Protein AF-A0A9E0NV01-F1 (afdb_monomer_lite)

Secondary structure (DSSP, 8-state):
--HHHHHHHHHHHHHHHHHH-GGGHHHHHHHHHHHHHHHHHHHH-------GGG--HHHHHHT--GGGTS----TTS-HHHHHHHHHHHHHHH-GGGHHHHHHHHHHHHTTSS-TTHHHHTSPP--TTS----GGGG--SSSHHHHHHHHHHHHHHHHHHHHHHHHH-S-----SS-TTT-PPP-

pLDDT: mean 83.04, std 18.09, range [33.84, 98.06]

Radius of gyration: 17.69 Å; chains: 1; bounding box: 37×39×45 Å

Foldseek 3Di:
DPVPPVLVVLVVVLVVVCVVCVVCNLVSQLCSLLVSLLVVCLVPDDDDDDPLVQDDQVVLQVPNAAVLRGPLDDPRGPLLVLLLSSLVSNCVRPVVCVVVSVVVNCCSVVVVDDLVVLSVPQDNRDPPDDDDAVCVSQDDPDVVSVSSVSSVVSSQSSSVVVSCVVVPDDDDPDQADNHRRHHDD

Structure (mmCIF, N/CA/C/O backbone):
data_AF-A0A9E0NV01-F1
#
_entry.id   AF-A0A9E0NV01-F1
#
loop_
_atom_site.group_PDB
_atom_site.id
_atom_site.type_symbol
_atom_site.label_atom_id
_atom_site.label_alt_id
_atom_site.label_comp_id
_atom_site.label_asym_id
_atom_site.label_entity_id
_atom_site.label_seq_id
_atom_site.pdbx_PDB_ins_code
_atom_site.Cartn_x
_atom_site.Cartn_y
_atom_site.Cartn_z
_atom_site.occupancy
_atom_site.B_iso_or_equiv
_atom_site.auth_seq_id
_atom_site.auth_comp_id
_atom_site.auth_asym_id
_atom_site.auth_atom_id
_atom_site.pdbx_PDB_model_num
ATOM 1 N N . MET A 1 1 ? 17.604 -6.370 15.490 1.00 33.84 1 MET A N 1
ATOM 2 C CA . MET A 1 1 ? 17.528 -5.155 16.334 1.00 33.84 1 MET A CA 1
ATOM 3 C C . MET A 1 1 ? 17.342 -3.931 15.433 1.00 33.84 1 MET A C 1
ATOM 5 O O . MET A 1 1 ? 18.191 -3.052 15.438 1.00 33.84 1 MET A O 1
ATOM 9 N N . SER A 1 2 ? 16.255 -3.886 14.651 1.00 39.34 2 SER A N 1
ATOM 10 C CA . SER A 1 2 ? 16.026 -2.831 13.641 1.00 39.34 2 SER A CA 1
ATOM 11 C C . SER A 1 2 ? 14.658 -2.139 13.758 1.00 39.34 2 SER A C 1
ATOM 13 O O . SER A 1 2 ? 14.473 -1.093 13.155 1.00 39.34 2 SER A O 1
ATOM 15 N N . ASP A 1 3 ? 13.738 -2.641 14.593 1.00 45.09 3 ASP A N 1
ATOM 16 C CA . ASP A 1 3 ? 12.368 -2.097 14.704 1.00 45.09 3 ASP A CA 1
ATOM 17 C C . ASP A 1 3 ? 12.263 -0.749 15.449 1.00 45.09 3 ASP A C 1
ATOM 19 O O . ASP A 1 3 ? 11.271 -0.029 15.315 1.00 45.09 3 ASP A O 1
ATOM 23 N N . ASN A 1 4 ? 13.273 -0.371 16.244 1.00 43.81 4 ASN A N 1
ATOM 24 C CA . ASN A 1 4 ? 13.165 0.789 17.142 1.00 43.81 4 ASN A CA 1
ATOM 25 C C . ASN A 1 4 ? 13.488 2.136 16.477 1.00 43.81 4 ASN A C 1
ATOM 27 O O . ASN A 1 4 ? 13.071 3.181 16.970 1.00 43.81 4 ASN A O 1
ATOM 31 N N . THR A 1 5 ? 14.239 2.142 15.375 1.00 46.50 5 THR A N 1
ATOM 32 C CA . THR A 1 5 ? 14.725 3.389 14.761 1.00 46.50 5 THR A CA 1
ATOM 33 C C . THR A 1 5 ? 13.712 3.977 13.775 1.00 46.50 5 THR A C 1
ATOM 35 O O . THR A 1 5 ? 13.573 5.195 13.699 1.00 46.50 5 THR A O 1
ATOM 38 N N . GLU A 1 6 ? 12.951 3.139 13.063 1.00 52.88 6 GLU A N 1
ATOM 39 C CA . GLU A 1 6 ? 11.970 3.601 12.064 1.00 52.88 6 GLU A CA 1
ATOM 40 C C . GLU A 1 6 ? 10.637 4.031 12.686 1.00 52.88 6 GLU A C 1
ATOM 42 O O . GLU A 1 6 ? 10.067 5.040 12.263 1.00 52.88 6 GLU A O 1
ATOM 47 N N . THR A 1 7 ? 10.205 3.356 13.760 1.00 55.56 7 THR A N 1
ATOM 48 C CA . THR A 1 7 ? 9.078 3.806 14.597 1.00 55.56 7 THR A CA 1
ATOM 49 C C . THR A 1 7 ? 9.333 5.234 15.098 1.00 55.56 7 THR A C 1
ATOM 51 O O . THR A 1 7 ? 8.486 6.111 14.942 1.00 55.56 7 THR A O 1
ATOM 54 N N . SER A 1 8 ? 10.569 5.515 15.532 1.00 60.84 8 SER A N 1
ATOM 55 C CA . SER A 1 8 ? 10.997 6.849 15.971 1.00 60.84 8 SER A CA 1
ATOM 56 C C . SER A 1 8 ? 10.930 7.915 14.865 1.00 60.84 8 SER A C 1
ATOM 58 O O . SER A 1 8 ? 10.614 9.068 15.149 1.00 60.84 8 SER A O 1
ATOM 60 N N . GLY A 1 9 ? 11.176 7.552 13.601 1.00 78.00 9 GLY A N 1
ATOM 61 C CA . GLY A 1 9 ? 11.110 8.490 12.475 1.00 78.00 9 GLY A CA 1
ATOM 62 C C . GLY A 1 9 ? 9.681 8.903 12.109 1.00 78.00 9 GLY A C 1
ATOM 63 O O . GLY A 1 9 ? 9.426 10.078 11.852 1.00 78.00 9 GLY A O 1
ATOM 64 N N . MET A 1 10 ? 8.734 7.958 12.106 1.00 82.75 10 MET A N 1
ATOM 65 C CA . MET A 1 10 ? 7.318 8.279 11.878 1.00 82.75 10 MET A CA 1
ATOM 66 C C . MET A 1 10 ? 6.709 9.044 13.046 1.00 82.75 10 MET A C 1
ATOM 68 O O . MET A 1 10 ? 5.951 9.986 12.816 1.00 82.75 10 MET A O 1
ATOM 72 N N . ASP A 1 11 ? 7.069 8.684 14.277 1.00 83.50 11 ASP A N 1
ATOM 73 C CA . ASP A 1 11 ? 6.604 9.387 15.469 1.00 83.50 11 ASP A CA 1
ATOM 74 C C . ASP A 1 11 ? 6.985 10.874 15.413 1.00 83.50 11 ASP A C 1
ATOM 76 O O . ASP A 1 11 ? 6.112 11.728 15.544 1.00 83.50 11 ASP A O 1
ATOM 80 N N . GLN A 1 12 ? 8.240 11.187 15.068 1.00 88.06 12 GLN A N 1
ATOM 81 C CA . GLN A 1 12 ? 8.711 12.570 14.906 1.00 88.06 12 GLN A CA 1
ATOM 82 C C . GLN A 1 12 ? 7.962 13.344 13.809 1.00 88.06 12 GLN A C 1
ATOM 84 O O . GLN A 1 12 ? 7.692 14.536 13.967 1.00 88.06 12 GLN A O 1
ATOM 89 N N . ILE A 1 13 ? 7.619 12.692 12.689 1.00 90.31 13 ILE A N 1
ATOM 90 C CA . ILE A 1 13 ? 6.829 13.319 11.615 1.00 90.31 13 ILE A CA 1
ATOM 91 C C . ILE A 1 13 ? 5.431 13.676 12.128 1.00 90.31 13 ILE A C 1
ATOM 93 O O . ILE A 1 13 ? 4.951 14.782 11.870 1.00 90.31 13 ILE A O 1
ATOM 97 N N . PHE A 1 14 ? 4.788 12.765 12.862 1.00 91.06 14 PHE A N 1
ATOM 98 C CA . PHE A 1 14 ? 3.465 13.005 13.431 1.00 91.06 14 PHE A CA 1
ATOM 99 C C . PHE A 1 14 ? 3.479 14.085 14.507 1.00 91.06 14 PHE A C 1
ATOM 101 O O . PHE A 1 14 ? 2.617 14.962 14.474 1.00 91.06 14 PHE A O 1
ATOM 108 N N . ASP A 1 15 ? 4.457 14.064 15.408 1.00 91.81 15 ASP A N 1
ATOM 109 C CA . ASP A 1 15 ? 4.580 15.056 16.477 1.00 91.81 15 ASP A CA 1
ATOM 110 C C . ASP A 1 15 ? 4.754 16.458 15.881 1.00 91.81 15 ASP A C 1
ATOM 112 O O . ASP A 1 15 ? 3.998 17.377 16.201 1.00 91.81 15 ASP A O 1
ATOM 116 N N . ARG A 1 16 ? 5.638 16.596 14.886 1.00 93.81 16 ARG A N 1
ATOM 117 C CA . ARG A 1 16 ? 5.803 17.851 14.144 1.00 93.81 16 ARG A CA 1
ATOM 118 C C . ARG A 1 16 ? 4.522 18.278 13.421 1.00 93.81 16 ARG A C 1
ATOM 120 O O . ARG A 1 16 ? 4.186 19.461 13.418 1.00 93.81 16 ARG A O 1
ATOM 127 N N . ALA A 1 17 ? 3.805 17.350 12.785 1.00 93.19 17 ALA A N 1
ATOM 128 C CA . ALA A 1 17 ? 2.560 17.668 12.086 1.00 93.19 17 ALA A CA 1
ATOM 129 C C . ALA A 1 17 ? 1.466 18.156 13.050 1.00 93.19 17 ALA A C 1
ATOM 131 O O . ALA A 1 17 ? 0.726 19.079 12.702 1.00 93.19 17 ALA A O 1
ATOM 132 N N . LEU A 1 18 ? 1.392 17.575 14.253 1.00 93.69 18 LEU A N 1
ATOM 133 C CA . LEU A 1 18 ? 0.477 17.977 15.323 1.00 93.69 18 LEU A CA 1
ATOM 134 C C . LEU A 1 18 ? 0.811 19.371 15.864 1.00 93.69 18 LEU A C 1
ATOM 136 O O . LEU A 1 18 ? -0.097 20.183 16.033 1.00 93.69 18 LEU A O 1
ATOM 140 N N . GLU A 1 19 ? 2.095 19.665 16.081 1.00 94.19 19 GLU A N 1
ATOM 141 C CA . GLU A 1 19 ? 2.561 20.994 16.496 1.00 94.19 19 GLU A CA 1
ATOM 142 C C . GLU A 1 19 ? 2.218 22.068 15.455 1.00 94.19 19 GLU A C 1
ATOM 144 O O . GLU A 1 19 ? 1.740 23.149 15.798 1.00 94.19 19 GLU A O 1
ATOM 149 N N . GLN A 1 20 ? 2.430 21.763 14.172 1.00 96.12 20 GLN A N 1
ATOM 150 C CA . GLN A 1 20 ? 2.182 22.697 13.073 1.00 96.12 20 GLN A CA 1
ATOM 151 C C . GLN A 1 20 ? 0.692 22.860 12.745 1.00 96.12 20 GLN A C 1
ATOM 153 O O . GLN A 1 20 ? 0.290 23.915 12.254 1.00 96.12 20 GLN A O 1
ATOM 158 N N . ASN A 1 21 ? -0.137 21.845 13.018 1.00 94.88 21 ASN A N 1
ATOM 159 C CA . ASN A 1 21 ? -1.556 21.832 12.651 1.00 94.88 21 ASN A CA 1
ATOM 160 C C . ASN A 1 21 ? -2.465 21.396 13.818 1.00 94.88 21 ASN A C 1
ATOM 162 O O . ASN A 1 21 ? -3.164 20.383 13.709 1.00 94.88 21 ASN A O 1
ATOM 166 N N . PRO A 1 22 ? -2.556 22.174 14.917 1.00 93.06 22 PRO A N 1
ATOM 167 C CA . PRO A 1 22 ? -3.343 21.783 16.093 1.00 93.06 22 PRO A CA 1
ATOM 168 C C . PRO A 1 22 ? -4.834 21.583 15.788 1.00 93.06 22 PRO A C 1
ATOM 170 O O . PRO A 1 22 ? -5.499 20.738 16.380 1.00 93.06 22 PRO A O 1
ATOM 173 N N . HIS A 1 23 ? -5.362 22.337 14.821 1.00 95.31 23 HIS A N 1
ATOM 174 C CA . HIS A 1 23 ? -6.750 22.247 14.361 1.00 95.31 23 HIS A CA 1
ATOM 175 C C . HIS A 1 23 ? -7.073 20.912 13.667 1.00 95.31 23 HIS A C 1
ATOM 177 O O . HIS A 1 23 ? -8.233 20.513 13.621 1.00 95.31 23 HIS A O 1
ATOM 183 N N . ALA A 1 24 ? -6.059 20.210 13.153 1.00 94.31 24 ALA A N 1
ATOM 184 C CA . ALA A 1 24 ? -6.186 18.902 12.519 1.00 94.31 24 ALA A CA 1
ATOM 185 C C . ALA A 1 24 ? -5.795 17.750 13.462 1.00 94.31 24 ALA A C 1
ATOM 187 O O . ALA A 1 24 ? -5.699 16.606 13.017 1.00 94.31 24 ALA A O 1
ATOM 188 N N . ALA A 1 25 ? -5.570 18.018 14.755 1.00 94.25 25 ALA A N 1
ATOM 189 C CA . ALA A 1 25 ? -4.986 17.045 15.675 1.00 94.25 25 ALA A CA 1
ATOM 190 C C . ALA A 1 25 ? -5.771 15.730 15.756 1.00 94.25 25 ALA A 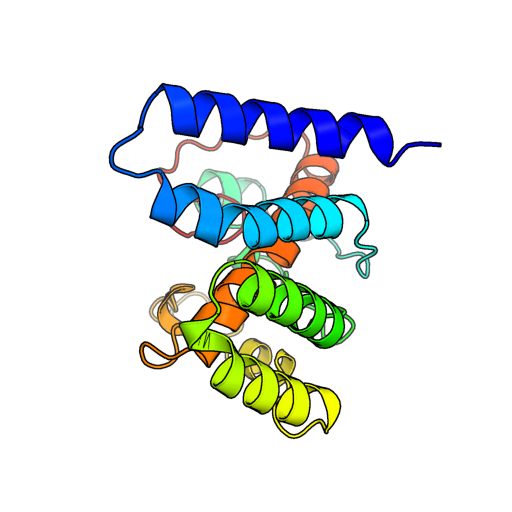C 1
ATOM 192 O O . ALA A 1 25 ? -5.176 14.657 15.714 1.00 94.25 25 ALA A O 1
ATOM 193 N N . GLU A 1 26 ? -7.099 15.798 15.818 1.00 94.00 26 GLU A N 1
ATOM 194 C CA . GLU A 1 26 ? -7.939 14.597 15.878 1.00 94.00 26 GLU A CA 1
ATOM 195 C C . GLU A 1 26 ? -7.858 13.768 14.591 1.00 94.00 26 GLU A C 1
ATOM 197 O O . GLU A 1 26 ? -7.805 12.542 14.650 1.00 94.00 26 GLU A O 1
ATOM 202 N N . LEU A 1 27 ? -7.758 14.422 13.428 1.00 93.88 27 LEU A N 1
ATOM 203 C CA . LEU A 1 27 ? -7.569 13.739 12.149 1.00 93.88 27 LEU A CA 1
ATOM 204 C C . LEU A 1 27 ? -6.192 13.067 12.085 1.00 93.88 27 LEU A C 1
ATOM 206 O O . LEU A 1 27 ? -6.088 11.894 11.736 1.00 93.88 27 LEU A O 1
ATOM 210 N N . LEU A 1 28 ? -5.137 13.788 12.464 1.00 94.75 28 LEU A N 1
ATOM 211 C CA . LEU A 1 28 ? -3.769 13.271 12.456 1.00 94.75 28 LEU A CA 1
ATOM 212 C C . LEU A 1 28 ? -3.613 12.075 13.403 1.00 94.75 28 LEU A C 1
ATOM 214 O O . LEU A 1 28 ? -3.041 11.061 13.009 1.00 94.75 28 LEU A O 1
ATOM 218 N N . LYS A 1 29 ? -4.183 12.147 14.613 1.00 94.44 29 LYS A N 1
ATOM 219 C CA . LYS A 1 29 ? -4.212 11.017 15.555 1.00 94.44 29 LYS A CA 1
ATOM 220 C C . LYS A 1 29 ? -4.966 9.819 14.982 1.00 94.44 29 LYS A C 1
ATOM 222 O O . LYS A 1 29 ? -4.495 8.697 15.129 1.00 94.44 29 LYS A O 1
ATOM 227 N N . ALA A 1 30 ? -6.089 10.049 14.300 1.00 95.44 30 ALA A N 1
ATOM 228 C CA . ALA A 1 30 ? -6.887 8.974 13.718 1.00 95.44 30 ALA A CA 1
ATOM 229 C C . ALA A 1 30 ? -6.167 8.235 12.577 1.00 95.44 30 ALA A C 1
ATOM 231 O O . ALA A 1 30 ? -6.305 7.022 12.436 1.00 95.44 30 ALA A O 1
ATOM 232 N N . PHE A 1 31 ? -5.373 8.939 11.767 1.00 94.25 31 PHE A N 1
ATOM 233 C CA . PHE A 1 31 ? -4.609 8.324 10.673 1.00 94.25 31 PHE A CA 1
ATOM 234 C C . PHE A 1 31 ? -3.239 7.781 11.099 1.00 94.25 31 PHE A C 1
ATOM 236 O O . PHE A 1 31 ? -2.664 6.968 10.371 1.00 94.25 31 PHE A O 1
ATOM 243 N N . ARG A 1 32 ? -2.723 8.174 12.272 1.00 95.44 32 ARG A N 1
ATOM 244 C CA . ARG A 1 32 ? -1.403 7.758 12.772 1.00 95.44 32 ARG A CA 1
ATOM 245 C C . ARG A 1 32 ? -1.200 6.241 12.782 1.00 95.44 32 ARG A C 1
ATOM 247 O O . ARG A 1 32 ? -0.240 5.802 12.147 1.00 95.44 32 ARG A O 1
ATOM 254 N N . PRO A 1 33 ? -2.090 5.418 13.371 1.00 96.25 33 PRO A N 1
ATOM 255 C CA . PRO A 1 33 ? -1.912 3.966 13.353 1.00 96.25 33 PRO A CA 1
ATOM 256 C C . PRO A 1 33 ? -1.887 3.391 11.932 1.00 96.25 33 PRO A C 1
ATOM 258 O O . PRO A 1 33 ? -1.066 2.529 11.619 1.00 96.25 33 PRO A O 1
ATOM 261 N N . VAL A 1 34 ? -2.743 3.910 11.043 1.00 96.12 34 VAL A N 1
ATOM 262 C CA . VAL A 1 34 ? -2.851 3.456 9.648 1.00 96.12 34 VAL A CA 1
ATOM 263 C C . VAL A 1 34 ? -1.560 3.738 8.882 1.00 96.12 34 VAL A C 1
ATOM 265 O O . VAL A 1 34 ? -1.004 2.829 8.271 1.00 96.12 34 VAL A O 1
ATOM 268 N N . MET A 1 35 ? -1.046 4.969 8.944 1.00 94.69 35 MET A N 1
ATOM 269 C CA . MET A 1 35 ? 0.175 5.355 8.229 1.00 94.69 35 MET A CA 1
ATOM 270 C C . MET A 1 35 ? 1.415 4.644 8.778 1.00 94.69 35 MET A C 1
ATOM 272 O O . MET A 1 35 ? 2.258 4.194 8.000 1.00 94.69 35 MET A O 1
ATOM 276 N N . THR A 1 36 ? 1.513 4.490 10.103 1.00 95.25 36 THR A N 1
ATOM 277 C CA . THR A 1 36 ? 2.590 3.713 10.730 1.00 95.25 36 THR A CA 1
ATOM 278 C C . THR A 1 36 ? 2.555 2.264 10.257 1.00 95.25 36 THR A C 1
ATOM 280 O O . THR A 1 36 ? 3.582 1.729 9.836 1.00 95.25 36 THR A O 1
ATOM 283 N N . ARG A 1 37 ? 1.372 1.634 10.236 1.00 96.88 37 ARG A N 1
ATOM 284 C CA . ARG A 1 37 ? 1.240 0.253 9.769 1.00 96.88 37 ARG A CA 1
ATOM 285 C C . ARG A 1 37 ? 1.538 0.109 8.278 1.00 96.88 37 ARG A C 1
ATOM 287 O O . ARG A 1 37 ? 2.200 -0.853 7.900 1.00 96.88 37 ARG A O 1
ATOM 294 N N . GLN A 1 38 ? 1.094 1.046 7.436 1.00 95.62 38 GLN A N 1
ATOM 295 C CA . GLN A 1 38 ? 1.424 1.040 6.006 1.00 95.62 38 GLN A CA 1
ATOM 296 C C . GLN A 1 38 ? 2.935 1.036 5.791 1.00 95.62 38 GLN A C 1
ATOM 298 O O . GLN A 1 38 ? 3.432 0.204 5.037 1.00 95.62 38 GLN A O 1
ATOM 303 N N . ARG A 1 39 ? 3.669 1.902 6.495 1.00 94.00 39 ARG A N 1
ATOM 304 C CA . ARG A 1 39 ? 5.126 1.978 6.376 1.00 94.00 39 ARG A CA 1
ATOM 305 C C . ARG A 1 39 ? 5.814 0.678 6.799 1.00 94.00 39 ARG A C 1
ATOM 307 O O . ARG A 1 39 ? 6.568 0.118 6.006 1.00 94.00 39 ARG A O 1
ATOM 314 N N . GLN A 1 40 ? 5.455 0.152 7.972 1.00 94.88 40 GLN A N 1
ATOM 315 C CA . GLN A 1 40 ? 5.960 -1.136 8.463 1.00 94.88 40 GLN A CA 1
ATOM 316 C C . GLN A 1 40 ? 5.698 -2.271 7.468 1.00 94.88 40 GLN A C 1
ATOM 318 O O . GLN A 1 40 ? 6.556 -3.125 7.244 1.00 94.88 40 GLN A O 1
ATOM 323 N N . LEU A 1 41 ? 4.505 -2.301 6.865 1.00 96.62 41 LEU A N 1
ATOM 324 C CA . LEU A 1 41 ? 4.179 -3.288 5.845 1.00 96.62 41 LEU A CA 1
ATOM 325 C C . LEU A 1 41 ? 5.071 -3.094 4.620 1.00 96.62 41 LEU A C 1
ATOM 327 O O . LEU A 1 41 ? 5.718 -4.050 4.227 1.00 96.62 41 LEU A O 1
ATOM 331 N N . VAL A 1 42 ? 5.195 -1.889 4.058 1.00 95.25 42 VAL A N 1
ATOM 332 C CA . VAL A 1 42 ? 6.055 -1.654 2.882 1.00 95.25 42 VAL A CA 1
ATOM 333 C C . VAL A 1 42 ? 7.518 -2.052 3.141 1.00 95.25 42 VAL A C 1
ATOM 335 O O . VAL A 1 42 ? 8.175 -2.575 2.243 1.00 95.25 42 VAL A O 1
ATOM 338 N N . GLU A 1 43 ? 8.035 -1.835 4.350 1.00 93.31 43 GLU A N 1
ATOM 339 C CA . GLU A 1 43 ? 9.410 -2.193 4.733 1.00 93.31 43 GLU A CA 1
ATOM 340 C C . GLU A 1 43 ? 9.605 -3.709 4.925 1.00 93.31 43 GLU A C 1
ATOM 342 O O . GLU A 1 43 ? 10.646 -4.246 4.548 1.00 93.31 43 GLU A O 1
ATOM 347 N N . SER A 1 44 ? 8.604 -4.416 5.459 1.00 92.88 44 SER A N 1
ATOM 348 C CA . SER A 1 44 ? 8.702 -5.846 5.802 1.00 92.88 44 SER A CA 1
ATOM 349 C C . SER A 1 44 ? 8.110 -6.804 4.760 1.00 92.88 44 SER A C 1
ATOM 351 O O . SER A 1 44 ? 8.304 -8.022 4.849 1.00 92.88 44 SER A O 1
ATOM 353 N N . LEU A 1 45 ? 7.375 -6.292 3.768 1.00 92.44 45 LEU A N 1
ATOM 354 C CA . LEU A 1 45 ? 6.654 -7.118 2.806 1.00 92.44 45 LEU A CA 1
ATOM 355 C C . LEU A 1 45 ? 7.612 -7.839 1.858 1.00 92.44 45 LEU A C 1
ATOM 357 O O . LEU A 1 45 ? 8.359 -7.234 1.082 1.00 92.44 45 LEU A O 1
ATOM 361 N N . THR A 1 46 ? 7.518 -9.164 1.878 1.00 90.94 46 THR A N 1
ATOM 362 C CA . THR A 1 46 ? 8.101 -10.022 0.848 1.00 90.94 46 THR A CA 1
ATOM 363 C C . THR A 1 46 ? 7.034 -10.292 -0.199 1.00 90.94 46 THR A C 1
ATOM 365 O O . THR A 1 46 ? 5.983 -10.848 0.123 1.00 90.94 46 THR A O 1
ATOM 368 N N . LEU A 1 47 ? 7.300 -9.871 -1.431 1.00 92.81 47 LEU A N 1
ATOM 369 C CA . LEU A 1 47 ? 6.413 -10.063 -2.568 1.00 92.81 47 LEU A CA 1
ATOM 370 C C . LEU A 1 47 ? 7.005 -11.069 -3.556 1.00 92.81 47 LEU A C 1
ATOM 372 O O . LEU A 1 47 ? 8.230 -11.199 -3.629 1.00 92.81 47 LEU A O 1
ATOM 376 N N . PRO A 1 48 ? 6.161 -11.776 -4.328 1.00 90.75 48 PRO A N 1
ATOM 377 C CA . PRO A 1 48 ? 6.638 -12.554 -5.461 1.00 90.75 48 PRO A CA 1
ATOM 378 C C . PRO A 1 48 ? 7.348 -11.622 -6.448 1.00 90.75 48 PRO A C 1
ATOM 380 O O . PRO A 1 48 ? 6.863 -10.520 -6.717 1.00 90.75 48 PRO A O 1
ATOM 383 N N . ALA A 1 49 ? 8.504 -12.042 -6.962 1.00 89.00 49 ALA A N 1
ATOM 384 C CA . ALA A 1 49 ? 9.260 -11.254 -7.928 1.00 89.00 49 ALA A CA 1
ATOM 385 C C . ALA A 1 49 ? 8.465 -11.099 -9.233 1.00 89.00 49 ALA A C 1
ATOM 387 O O . ALA A 1 49 ? 7.855 -12.055 -9.708 1.00 89.00 49 ALA A O 1
ATOM 388 N N . LEU A 1 50 ? 8.505 -9.901 -9.813 1.00 91.06 50 LEU A N 1
ATOM 389 C CA . LEU A 1 50 ? 7.946 -9.621 -11.133 1.00 91.06 50 LEU A CA 1
ATOM 390 C C . LEU A 1 50 ? 9.070 -9.442 -12.149 1.00 91.06 50 LEU A C 1
ATOM 392 O O . LEU A 1 50 ? 10.183 -9.038 -11.803 1.00 91.06 50 LEU A O 1
ATOM 396 N N . ASP A 1 51 ? 8.758 -9.709 -13.413 1.00 91.62 51 ASP A N 1
ATOM 397 C CA . ASP A 1 51 ? 9.667 -9.433 -14.516 1.00 91.62 51 ASP A CA 1
ATOM 398 C C . ASP A 1 51 ? 9.548 -7.970 -14.967 1.00 91.62 51 ASP A C 1
ATOM 400 O O . ASP A 1 51 ? 8.707 -7.602 -15.786 1.00 91.62 51 ASP A O 1
ATOM 404 N N . TYR A 1 52 ? 10.420 -7.123 -14.419 1.00 92.31 52 TYR A N 1
ATOM 405 C CA . TYR A 1 52 ? 10.520 -5.713 -14.797 1.00 92.31 52 TYR A CA 1
ATOM 406 C C . TYR A 1 52 ? 11.263 -5.491 -16.127 1.00 92.31 52 TYR A C 1
ATOM 408 O O . TYR A 1 52 ? 11.277 -4.365 -16.624 1.00 92.31 52 TYR A O 1
ATOM 416 N N . SER A 1 53 ? 11.865 -6.530 -16.727 1.00 90.69 53 SER A N 1
ATOM 417 C CA . SER A 1 53 ? 12.570 -6.407 -18.013 1.00 90.69 53 SER A CA 1
ATOM 418 C C . SER A 1 53 ? 11.619 -6.222 -19.200 1.00 90.69 53 SER A C 1
ATOM 420 O O . SER A 1 53 ? 12.018 -5.675 -20.225 1.00 90.69 53 SER A O 1
ATOM 422 N N . ALA A 1 54 ? 10.346 -6.594 -19.032 1.00 90.50 54 ALA A N 1
ATOM 423 C CA . ALA A 1 54 ? 9.287 -6.389 -20.015 1.00 90.50 54 ALA A CA 1
ATOM 424 C C . ALA A 1 54 ? 8.818 -4.922 -20.137 1.00 90.50 54 ALA A C 1
ATOM 426 O O . ALA A 1 54 ? 7.987 -4.613 -20.992 1.00 90.50 54 ALA A O 1
ATOM 427 N N . ILE A 1 55 ? 9.320 -4.009 -19.295 1.00 92.69 55 ILE A N 1
ATOM 428 C CA . ILE A 1 55 ? 8.975 -2.585 -19.356 1.00 92.69 55 ILE A CA 1
ATOM 429 C C . ILE A 1 55 ? 9.697 -1.921 -20.530 1.00 92.69 55 ILE A C 1
ATOM 431 O O . ILE A 1 55 ? 10.927 -1.859 -20.585 1.00 92.69 55 ILE A O 1
ATOM 435 N N . ASP A 1 56 ? 8.915 -1.326 -21.422 1.00 92.88 56 ASP A N 1
ATOM 436 C CA . ASP A 1 56 ? 9.404 -0.498 -22.512 1.00 92.88 56 ASP A CA 1
ATOM 437 C C . ASP A 1 56 ? 9.706 0.919 -21.993 1.00 92.88 56 ASP A C 1
ATOM 439 O O . ASP A 1 56 ? 8.825 1.692 -21.590 1.00 92.88 56 ASP A O 1
ATOM 443 N N . ARG A 1 57 ? 10.996 1.272 -22.000 1.00 91.88 57 ARG A N 1
ATOM 444 C CA . ARG A 1 57 ? 11.483 2.569 -21.510 1.00 91.88 57 ARG A CA 1
ATOM 445 C C . ARG A 1 57 ? 11.024 3.739 -22.377 1.00 91.88 57 ARG A C 1
ATOM 447 O O . ARG A 1 57 ? 10.859 4.837 -21.844 1.00 91.88 57 ARG A O 1
ATOM 454 N N . ASP A 1 58 ? 10.804 3.533 -23.670 1.00 92.31 58 ASP A N 1
ATOM 455 C CA . ASP A 1 58 ? 10.335 4.588 -24.566 1.00 92.31 58 ASP A CA 1
ATOM 456 C C . ASP A 1 58 ? 8.846 4.851 -24.341 1.00 92.31 58 ASP A C 1
ATOM 458 O O . ASP A 1 58 ? 8.429 6.010 -24.252 1.00 92.31 58 ASP A O 1
ATOM 462 N N . ARG A 1 59 ? 8.052 3.800 -24.093 1.00 92.88 59 ARG A N 1
ATOM 463 C CA . ARG A 1 59 ? 6.661 3.960 -23.631 1.00 92.88 59 ARG A CA 1
ATOM 464 C C . ARG A 1 59 ? 6.589 4.636 -22.265 1.00 92.88 59 ARG A C 1
ATOM 466 O O . ARG A 1 59 ? 5.747 5.515 -22.075 1.00 92.88 59 ARG A O 1
ATOM 473 N N . LEU A 1 60 ? 7.480 4.288 -21.333 1.00 91.56 60 LEU A N 1
ATOM 474 C CA . LEU A 1 60 ? 7.558 4.953 -20.029 1.00 91.56 60 LEU A CA 1
ATOM 475 C C . LEU A 1 60 ? 7.847 6.455 -20.202 1.00 91.56 60 LEU A C 1
ATOM 477 O O . LEU A 1 60 ? 7.095 7.285 -19.701 1.00 91.56 60 LEU A O 1
ATOM 481 N N . ARG A 1 61 ? 8.844 6.839 -21.009 1.00 90.62 61 ARG A N 1
ATOM 482 C CA . ARG A 1 61 ? 9.131 8.255 -21.327 1.00 90.62 61 ARG A CA 1
ATOM 483 C C . ARG A 1 61 ? 7.953 8.974 -21.996 1.00 90.62 61 ARG A C 1
ATOM 485 O O . ARG A 1 61 ? 7.677 10.142 -21.705 1.00 90.62 61 ARG A O 1
ATOM 492 N N . ALA A 1 62 ? 7.212 8.272 -22.853 1.00 91.94 62 ALA A N 1
ATOM 493 C CA . ALA A 1 62 ? 5.993 8.791 -23.469 1.00 91.94 62 ALA A CA 1
ATOM 494 C C . ALA A 1 62 ? 4.848 9.016 -22.457 1.00 91.94 62 ALA A C 1
ATOM 496 O O . ALA A 1 62 ? 3.914 9.762 -22.749 1.00 91.94 62 ALA A O 1
ATOM 497 N N . GLY A 1 63 ? 4.946 8.467 -21.241 1.00 90.69 63 GLY A N 1
ATOM 498 C CA . GLY A 1 63 ? 3.969 8.618 -20.160 1.00 90.69 63 GLY A CA 1
ATOM 499 C C . GLY A 1 63 ? 3.123 7.378 -19.896 1.00 90.69 63 GLY A C 1
ATOM 500 O O . GLY A 1 63 ? 2.123 7.458 -19.196 1.00 90.69 63 GLY A O 1
ATOM 501 N N . VAL A 1 64 ? 3.481 6.215 -20.435 1.00 91.69 64 VAL A N 1
ATOM 502 C CA . VAL A 1 64 ? 2.759 4.974 -20.135 1.00 91.69 64 VAL A CA 1
ATOM 503 C C . VAL A 1 64 ? 3.228 4.437 -18.777 1.00 91.69 64 VAL A C 1
ATOM 505 O O . VAL A 1 64 ? 4.378 4.005 -18.675 1.00 91.69 64 VAL A O 1
ATOM 508 N N . PRO A 1 65 ? 2.383 4.430 -17.728 1.00 91.25 65 PRO A N 1
ATOM 509 C CA . PRO A 1 65 ? 2.792 3.978 -16.402 1.00 91.25 65 PRO A CA 1
ATOM 510 C C . PRO A 1 65 ? 3.034 2.464 -16.375 1.00 91.25 65 PRO A C 1
ATOM 512 O O . PRO A 1 65 ? 2.478 1.716 -17.179 1.00 91.25 65 PRO A O 1
ATOM 515 N N . ILE A 1 66 ? 3.827 2.002 -15.412 1.00 92.12 66 ILE A N 1
ATOM 516 C CA . ILE A 1 66 ? 4.278 0.607 -15.305 1.00 92.12 66 ILE A CA 1
ATOM 517 C C . ILE A 1 66 ? 3.106 -0.376 -15.212 1.00 92.12 66 ILE A C 1
ATOM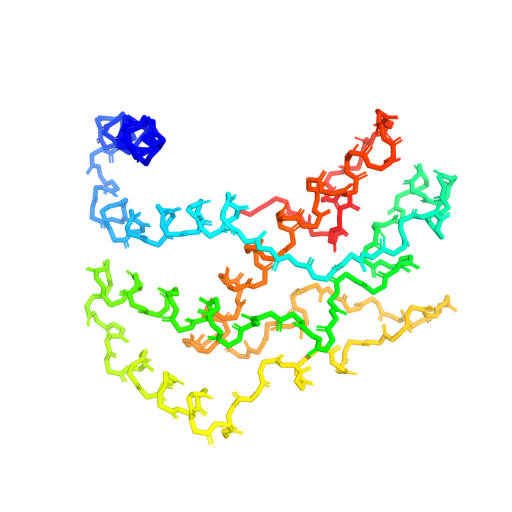 519 O O . ILE A 1 66 ? 3.127 -1.403 -15.886 1.00 92.12 66 ILE A O 1
ATOM 523 N N . LEU A 1 67 ? 2.052 -0.037 -14.463 1.00 88.62 67 LEU A N 1
ATOM 524 C CA . LEU A 1 67 ? 0.835 -0.850 -14.327 1.00 88.62 67 LEU A CA 1
ATOM 525 C C . LEU A 1 67 ? 0.159 -1.169 -15.674 1.00 88.62 67 LEU A C 1
ATOM 527 O O . LEU A 1 67 ? -0.625 -2.107 -15.769 1.00 88.62 67 LEU A O 1
ATOM 531 N N . ARG A 1 68 ? 0.437 -0.384 -16.723 1.00 87.69 68 ARG A N 1
ATOM 532 C CA . ARG A 1 68 ? -0.078 -0.604 -18.086 1.00 87.69 68 ARG A CA 1
ATOM 533 C C . ARG A 1 68 ? 0.839 -1.433 -18.968 1.00 87.69 68 ARG A C 1
ATOM 535 O O . ARG A 1 68 ? 0.432 -1.802 -20.064 1.00 87.69 68 ARG A O 1
ATOM 542 N N . GLN A 1 69 ? 2.063 -1.673 -18.523 1.00 90.06 69 GLN A N 1
ATOM 543 C CA . GLN A 1 69 ? 3.066 -2.424 -19.265 1.00 90.06 69 GLN A CA 1
ATOM 544 C C . GLN A 1 69 ? 3.209 -3.841 -18.709 1.00 90.06 69 GLN A C 1
ATOM 546 O O . GLN A 1 69 ? 3.344 -4.782 -19.484 1.00 90.06 69 GLN A O 1
ATOM 551 N N . ILE A 1 70 ? 3.116 -3.996 -17.384 1.00 89.94 70 ILE A N 1
ATOM 552 C CA . ILE A 1 70 ? 3.192 -5.28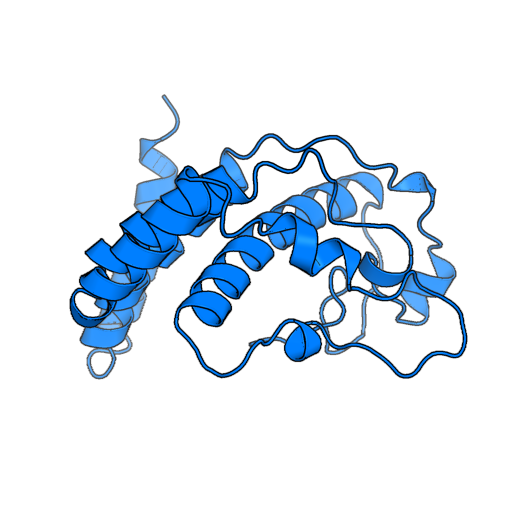7 -16.693 1.00 89.94 70 ILE A CA 1
ATOM 553 C C . ILE A 1 70 ? 2.117 -5.392 -15.595 1.00 89.94 70 ILE A C 1
ATOM 555 O O . ILE A 1 70 ? 1.732 -4.372 -15.012 1.00 89.94 70 ILE A O 1
ATOM 559 N N . PRO A 1 71 ? 1.640 -6.607 -15.264 1.00 87.44 71 PRO A N 1
ATOM 560 C CA . PRO A 1 71 ? 0.754 -6.809 -14.125 1.00 87.44 71 PRO A CA 1
ATOM 561 C C . PRO A 1 71 ? 1.525 -6.581 -12.818 1.00 87.44 71 PRO A C 1
ATOM 563 O O . PRO A 1 71 ? 2.385 -7.373 -12.446 1.00 87.44 71 PRO A O 1
ATOM 566 N N . LEU A 1 72 ? 1.220 -5.492 -12.106 1.00 88.25 72 LEU A N 1
ATOM 567 C CA . LEU A 1 72 ? 1.836 -5.198 -10.800 1.00 88.25 72 LEU A CA 1
ATOM 568 C C . LEU A 1 72 ? 1.211 -5.965 -9.632 1.00 88.25 72 LEU A C 1
ATOM 570 O O . LEU A 1 72 ? 1.750 -5.943 -8.524 1.00 88.25 72 LEU A O 1
ATOM 574 N N . PHE A 1 73 ? 0.084 -6.619 -9.890 1.00 87.44 73 PHE A N 1
ATOM 575 C CA . PHE A 1 73 ? -0.592 -7.482 -8.944 1.00 87.44 73 PHE A CA 1
ATOM 576 C C . PHE A 1 73 ? -0.486 -8.929 -9.417 1.00 87.44 73 PHE A C 1
ATOM 578 O O . PHE A 1 73 ? -0.777 -9.230 -10.575 1.00 87.44 73 PHE A O 1
ATOM 585 N N . SER A 1 74 ? -0.084 -9.811 -8.512 1.00 85.56 74 SER A N 1
ATOM 586 C CA . SER A 1 74 ? 0.038 -11.248 -8.727 1.00 85.56 74 SER A CA 1
ATOM 587 C C . SER A 1 74 ? -0.992 -11.997 -7.867 1.00 85.56 74 SER A C 1
ATOM 589 O O . SER A 1 74 ? -1.288 -11.578 -6.742 1.00 85.56 74 SER A O 1
ATOM 591 N N . PRO A 1 75 ? -1.532 -13.133 -8.346 1.00 83.31 75 PRO A N 1
ATOM 592 C CA . PRO A 1 75 ? -2.398 -14.000 -7.546 1.00 83.31 75 PRO A CA 1
ATOM 593 C C . PRO A 1 75 ? -1.740 -14.517 -6.260 1.00 83.31 75 PRO A C 1
ATOM 595 O O . PRO A 1 75 ? -2.435 -14.925 -5.331 1.00 83.31 75 PRO A O 1
ATOM 598 N N . GLU A 1 76 ? -0.414 -14.500 -6.173 1.00 88.00 76 GLU A N 1
ATOM 599 C CA . GLU A 1 76 ? 0.373 -14.910 -5.013 1.00 88.00 76 GLU A CA 1
ATOM 600 C C . GLU A 1 76 ? 0.611 -13.759 -4.022 1.00 88.00 76 GLU A C 1
ATOM 602 O O . GLU A 1 76 ? 1.125 -13.999 -2.926 1.00 88.00 76 GLU A O 1
ATOM 607 N N . ASP A 1 77 ? 0.208 -12.526 -4.352 1.00 90.69 77 ASP A N 1
ATOM 608 C CA . ASP A 1 77 ? 0.343 -11.394 -3.439 1.00 90.69 77 ASP A CA 1
ATOM 609 C C . ASP A 1 77 ? -0.444 -11.643 -2.134 1.00 90.69 77 ASP A C 1
ATOM 611 O O . ASP A 1 77 ? -1.578 -12.148 -2.155 1.00 90.69 77 ASP A O 1
ATOM 615 N N . PRO A 1 78 ? 0.115 -11.266 -0.969 1.00 93.38 78 PRO A N 1
ATOM 616 C CA . PRO A 1 78 ? -0.489 -11.515 0.339 1.00 93.38 78 PRO A CA 1
ATOM 617 C C . PRO A 1 78 ? -1.558 -10.461 0.692 1.00 93.38 78 PRO A C 1
ATOM 619 O O . PRO A 1 78 ? -1.550 -9.901 1.791 1.00 93.38 78 PRO A O 1
ATOM 622 N N . LEU A 1 79 ? -2.472 -10.166 -0.238 1.00 91.44 79 LEU A N 1
ATOM 623 C CA . LEU A 1 79 ? -3.454 -9.076 -0.131 1.00 91.44 79 LEU A CA 1
ATOM 624 C C . LEU A 1 79 ? -4.342 -9.202 1.103 1.00 91.44 79 LEU A C 1
ATOM 626 O O . LEU A 1 79 ? -4.575 -8.217 1.798 1.00 91.44 79 LEU A O 1
ATOM 630 N N . GLU A 1 80 ? -4.793 -10.413 1.417 1.00 92.25 80 GLU A N 1
ATOM 631 C CA . GLU A 1 80 ? -5.631 -10.679 2.582 1.00 92.25 80 GLU A CA 1
ATOM 632 C C . GLU A 1 80 ? -4.877 -10.381 3.884 1.00 92.25 80 GLU A C 1
ATOM 634 O O . GLU A 1 80 ? -5.425 -9.758 4.790 1.00 92.25 80 GLU A O 1
ATOM 639 N N . LYS A 1 81 ? -3.592 -10.752 3.966 1.00 94.94 81 LYS A N 1
ATOM 640 C CA . LYS A 1 81 ? -2.748 -10.470 5.138 1.00 94.94 81 LYS A CA 1
ATOM 641 C C . LYS A 1 81 ? -2.536 -8.966 5.322 1.00 94.94 81 LYS A C 1
ATOM 643 O O . LYS A 1 81 ? -2.611 -8.474 6.447 1.00 94.94 81 LYS A O 1
ATOM 648 N N . ILE A 1 82 ? -2.281 -8.246 4.229 1.00 96.31 82 ILE A N 1
ATOM 649 C CA . ILE A 1 82 ? -2.118 -6.786 4.238 1.00 96.31 82 ILE A CA 1
ATOM 650 C C . ILE A 1 82 ? -3.422 -6.124 4.698 1.00 96.31 82 ILE A C 1
ATOM 652 O O . ILE A 1 82 ? -3.404 -5.324 5.632 1.00 96.31 82 ILE A O 1
ATOM 656 N N . ALA A 1 83 ? -4.555 -6.496 4.098 1.00 95.38 83 ALA A N 1
ATOM 657 C CA . ALA A 1 83 ? -5.859 -5.925 4.417 1.00 95.38 83 ALA A CA 1
ATOM 658 C C . ALA A 1 83 ? -6.270 -6.181 5.868 1.00 95.38 83 ALA A C 1
ATOM 660 O O . ALA A 1 83 ? -6.712 -5.258 6.544 1.00 95.38 83 ALA A O 1
ATOM 661 N N . LEU A 1 84 ? -6.076 -7.400 6.381 1.00 97.00 84 LEU A N 1
ATOM 662 C CA . LEU A 1 84 ? -6.365 -7.710 7.781 1.00 97.00 84 LEU A CA 1
ATOM 663 C C . LEU A 1 84 ? -5.507 -6.866 8.726 1.00 97.00 84 LEU A C 1
ATOM 665 O O . LEU A 1 84 ? -6.044 -6.285 9.663 1.00 97.00 84 LEU A O 1
ATOM 669 N N . SER A 1 85 ? -4.208 -6.725 8.441 1.00 98.06 85 SER A N 1
ATOM 670 C CA . SER A 1 85 ? -3.297 -5.903 9.245 1.00 98.06 85 SER A CA 1
ATOM 671 C C . SER A 1 85 ? -3.681 -4.417 9.243 1.00 98.06 85 SER A C 1
ATOM 673 O O . SER A 1 85 ? -3.633 -3.753 10.280 1.00 98.06 85 SER A O 1
ATOM 675 N N . LEU A 1 86 ? -4.102 -3.893 8.090 1.00 98.00 86 LEU A N 1
ATOM 676 C CA . LEU A 1 86 ? -4.576 -2.516 7.964 1.00 98.00 86 LEU A CA 1
ATOM 677 C C . LEU A 1 86 ? -5.935 -2.309 8.633 1.00 98.00 86 LEU A C 1
ATOM 679 O O . LEU A 1 86 ? -6.141 -1.262 9.238 1.00 98.00 86 LEU A O 1
ATOM 683 N N . ALA A 1 87 ? -6.834 -3.293 8.592 1.00 97.25 87 ALA A N 1
ATOM 684 C CA . ALA A 1 87 ? -8.107 -3.226 9.301 1.00 97.25 87 ALA A CA 1
ATOM 685 C C . ALA A 1 87 ? -7.893 -3.077 10.817 1.00 97.25 87 ALA A C 1
ATOM 687 O O . ALA A 1 87 ? -8.600 -2.294 11.447 1.00 97.25 87 ALA A O 1
ATOM 688 N N . GLU A 1 88 ? -6.888 -3.743 11.404 1.00 97.94 88 GLU A N 1
ATOM 689 C CA . GLU A 1 88 ? -6.554 -3.547 12.825 1.00 97.94 88 GLU A CA 1
ATOM 690 C C . GLU A 1 88 ? -6.100 -2.116 13.116 1.00 97.94 88 GLU A C 1
ATOM 692 O O . GLU A 1 88 ? -6.585 -1.499 14.063 1.00 97.94 88 GLU A O 1
ATOM 697 N N . ALA A 1 89 ? -5.231 -1.564 12.268 1.00 97.94 89 ALA A N 1
ATOM 698 C CA . ALA A 1 89 ? -4.765 -0.188 12.409 1.00 97.94 89 ALA A CA 1
ATOM 699 C C . ALA A 1 89 ? -5.907 0.832 12.234 1.00 97.94 89 ALA A C 1
ATOM 701 O O . ALA A 1 89 ? -5.970 1.833 12.948 1.00 97.94 89 ALA A O 1
ATOM 702 N N . VAL A 1 90 ? -6.852 0.568 11.324 1.00 97.69 90 VAL A N 1
ATOM 703 C CA . VAL A 1 90 ? -8.059 1.394 11.169 1.00 97.69 90 VAL A CA 1
ATOM 704 C C . VAL A 1 90 ? -8.918 1.341 12.431 1.00 97.69 90 VAL A C 1
ATOM 706 O O . VAL A 1 90 ? -9.409 2.382 12.851 1.00 97.69 90 VAL A O 1
ATOM 709 N N . ARG A 1 91 ? -9.079 0.182 13.082 1.00 96.88 91 ARG A N 1
ATOM 710 C CA . ARG A 1 91 ? -9.821 0.096 14.356 1.00 96.88 91 ARG A CA 1
ATOM 711 C C . ARG A 1 91 ? -9.180 0.915 15.467 1.00 96.88 91 ARG A C 1
ATOM 713 O O . ARG A 1 91 ? -9.891 1.569 16.224 1.00 96.88 91 ARG A O 1
ATOM 720 N N . GLU A 1 92 ? -7.854 0.869 15.553 1.00 97.38 92 GLU A N 1
ATOM 721 C CA . GLU A 1 92 ? -7.087 1.609 16.553 1.00 97.38 92 GLU A CA 1
ATOM 722 C C . GLU A 1 92 ? -7.270 3.124 16.390 1.00 97.38 92 GLU A C 1
ATOM 724 O O . GLU A 1 92 ? -7.571 3.823 17.356 1.00 97.38 92 GLU A O 1
ATOM 729 N N . GLY A 1 93 ? -7.138 3.631 15.161 1.00 95.88 93 GLY A N 1
ATOM 730 C CA . GLY A 1 93 ? -7.221 5.065 14.881 1.00 95.88 93 GLY A CA 1
ATOM 731 C C . GLY A 1 93 ? -8.642 5.601 14.679 1.00 95.88 93 GLY A C 1
ATOM 732 O O . GLY A 1 93 ? -8.909 6.779 14.914 1.00 95.88 93 GLY A O 1
ATOM 733 N N . MET A 1 94 ? -9.583 4.756 14.253 1.00 96.00 94 MET A N 1
ATOM 734 C CA . MET A 1 94 ? -10.932 5.156 13.841 1.00 96.00 94 MET A CA 1
ATOM 735 C C . MET A 1 94 ? -12.007 4.263 14.485 1.00 96.00 94 MET A C 1
ATOM 737 O O . MET A 1 94 ? -12.676 3.498 13.784 1.00 96.00 94 MET A O 1
ATOM 741 N N . PRO A 1 95 ? -12.278 4.401 15.801 1.00 93.25 95 PRO A N 1
ATOM 742 C CA . PRO A 1 95 ? -13.200 3.516 16.526 1.00 93.25 95 PRO A CA 1
ATOM 743 C C . PRO A 1 95 ? -14.624 3.449 15.950 1.00 93.25 95 PRO A C 1
ATOM 745 O O . PRO A 1 95 ? -15.321 2.448 16.101 1.00 93.25 95 PRO A O 1
ATOM 748 N N . LYS A 1 96 ? -15.068 4.502 15.249 1.00 93.38 96 LYS A N 1
ATOM 749 C CA . LYS A 1 96 ? -16.374 4.537 14.564 1.00 93.38 96 LYS A CA 1
ATOM 750 C C . LYS A 1 96 ? -16.482 3.532 13.410 1.00 93.38 96 LYS A C 1
ATOM 752 O O . LYS A 1 96 ? -17.593 3.209 13.007 1.00 93.38 96 LYS A O 1
ATOM 757 N N . LEU A 1 97 ? -15.357 3.057 12.876 1.00 94.56 97 LEU A N 1
ATOM 758 C CA . LEU A 1 97 ? -15.306 2.083 11.786 1.00 94.56 97 LEU A CA 1
ATOM 759 C C . LEU A 1 97 ? -15.135 0.642 12.284 1.00 94.56 97 LEU A C 1
ATOM 761 O O . LEU A 1 97 ? -15.154 -0.275 11.467 1.00 94.56 97 LEU A O 1
ATOM 765 N N . THR A 1 98 ? -15.006 0.417 13.597 1.00 94.38 98 THR A N 1
ATOM 766 C CA . THR A 1 98 ? -14.656 -0.894 14.162 1.00 94.38 98 THR A CA 1
ATOM 767 C C . THR A 1 98 ? -15.598 -2.012 13.749 1.00 94.38 98 THR A C 1
ATOM 769 O O . THR A 1 98 ? -15.140 -3.021 13.220 1.00 94.38 98 THR A O 1
ATOM 772 N N . GLN A 1 99 ? -16.908 -1.810 13.893 1.00 93.88 99 GLN A N 1
ATOM 773 C CA . GLN A 1 99 ? -17.903 -2.822 13.532 1.00 93.88 99 GLN A CA 1
ATOM 774 C C . GLN A 1 99 ? -17.793 -3.245 12.059 1.00 93.88 99 GLN A C 1
ATOM 776 O O . GLN A 1 99 ? -17.866 -4.431 11.734 1.00 93.88 99 GLN A O 1
ATOM 781 N N . GLU A 1 100 ? -17.588 -2.280 11.163 1.00 92.81 100 GLU A N 1
ATOM 782 C CA . GLU A 1 100 ? -17.458 -2.553 9.733 1.00 92.81 100 GLU A CA 1
ATOM 783 C C . GLU A 1 100 ? -16.107 -3.195 9.400 1.00 92.81 100 GLU A C 1
ATOM 785 O O . GLU A 1 100 ? -16.058 -4.118 8.588 1.00 92.81 100 GLU A O 1
ATOM 790 N N . MET A 1 101 ? -15.019 -2.789 10.062 1.00 95.75 101 MET A N 1
ATOM 791 C CA . MET A 1 101 ? -13.714 -3.442 9.918 1.00 95.75 101 MET A CA 1
ATOM 792 C C . MET A 1 101 ? -13.739 -4.891 10.408 1.00 95.75 101 MET A C 1
ATOM 794 O O . MET A 1 101 ? -13.135 -5.751 9.770 1.00 95.75 101 MET A O 1
ATOM 798 N N . ASP A 1 102 ? -14.463 -5.197 11.484 1.00 95.25 102 ASP A N 1
ATOM 799 C CA . ASP A 1 102 ? -14.621 -6.567 11.982 1.00 95.25 102 ASP A CA 1
ATOM 800 C C . ASP A 1 102 ? -15.423 -7.426 11.007 1.00 95.25 102 ASP A C 1
ATOM 802 O O . ASP A 1 102 ? -15.026 -8.548 10.681 1.00 95.25 102 ASP A O 1
ATOM 806 N N . ARG A 1 103 ? -16.509 -6.870 10.460 1.00 93.56 103 ARG A N 1
ATOM 807 C CA . ARG A 1 103 ? -17.301 -7.531 9.420 1.00 93.56 103 ARG A CA 1
ATOM 808 C C . ARG A 1 103 ? -16.460 -7.835 8.179 1.00 93.56 103 ARG A C 1
ATOM 810 O O . ARG A 1 103 ? -16.498 -8.962 7.687 1.00 93.56 103 ARG A O 1
ATOM 817 N N . LEU A 1 104 ? -15.705 -6.858 7.676 1.00 91.69 104 LEU A N 1
ATOM 818 C CA . LEU A 1 104 ? -14.829 -7.042 6.516 1.00 91.69 104 LEU A CA 1
ATOM 819 C C . LEU A 1 104 ? -13.717 -8.049 6.812 1.00 91.69 104 LEU A C 1
ATOM 821 O O . LEU A 1 104 ? -13.485 -8.945 6.005 1.00 91.69 104 LEU A O 1
ATOM 825 N N . SER A 1 105 ? -13.097 -7.966 7.991 1.00 94.75 105 SER A N 1
ATOM 826 C CA . SER A 1 105 ? -12.062 -8.911 8.422 1.00 94.75 105 SER A CA 1
ATOM 827 C C . SER A 1 105 ? -12.587 -10.348 8.433 1.00 94.75 105 SER A C 1
ATOM 829 O O . SER A 1 105 ? -11.929 -11.246 7.914 1.00 94.75 105 SER A O 1
ATOM 831 N N . ALA A 1 106 ? -13.800 -10.574 8.948 1.00 92.94 106 ALA A N 1
ATOM 832 C CA . ALA A 1 106 ? -14.432 -11.892 8.951 1.00 92.94 106 ALA A CA 1
ATOM 833 C C . ALA A 1 106 ? -14.742 -12.410 7.534 1.00 92.94 106 ALA A C 1
ATOM 835 O O . ALA A 1 106 ? -14.577 -13.599 7.261 1.00 92.94 106 ALA A O 1
ATOM 836 N N . LEU A 1 107 ? -15.170 -11.534 6.616 1.00 90.44 107 LEU A N 1
ATOM 837 C CA . LEU A 1 107 ? -15.412 -11.902 5.215 1.00 90.44 107 LEU A CA 1
ATOM 838 C C . LEU A 1 107 ? -14.116 -12.266 4.480 1.00 90.44 107 LEU A C 1
ATOM 840 O O . LEU A 1 107 ? -14.112 -13.242 3.729 1.00 90.44 107 LEU A O 1
ATOM 844 N N . ILE A 1 108 ? -13.036 -11.518 4.719 1.00 91.00 108 ILE A N 1
ATOM 845 C CA . ILE A 1 108 ? -11.707 -11.767 4.142 1.00 91.00 108 ILE A CA 1
ATOM 846 C C . ILE A 1 108 ? -11.134 -13.077 4.690 1.00 91.00 108 ILE A C 1
ATOM 848 O O . ILE A 1 108 ? -10.787 -13.969 3.920 1.00 91.00 108 ILE A O 1
ATOM 852 N N . ALA A 1 109 ? -11.106 -13.240 6.016 1.00 90.75 109 ALA A N 1
ATOM 853 C CA . ALA A 1 109 ? -10.596 -14.449 6.664 1.00 90.75 109 ALA A CA 1
ATOM 854 C C . ALA A 1 109 ? -11.409 -15.702 6.293 1.00 90.75 109 ALA A C 1
ATOM 856 O O . ALA A 1 109 ? -10.855 -16.790 6.166 1.00 90.75 109 ALA A O 1
ATOM 857 N N . GLY A 1 110 ? -12.720 -15.548 6.085 1.00 86.69 110 GLY A N 1
ATOM 858 C CA . GLY A 1 110 ? -13.609 -16.614 5.626 1.00 86.69 110 GLY A CA 1
ATOM 859 C C . GLY A 1 110 ? -13.580 -16.873 4.115 1.00 86.69 110 GLY A C 1
ATOM 860 O O . GLY A 1 110 ? -14.383 -17.678 3.645 1.00 86.69 110 GLY A O 1
ATOM 861 N N . GLY A 1 111 ? -12.736 -16.175 3.345 1.00 83.62 111 GLY A N 1
ATOM 862 C CA . GLY A 1 111 ? -12.614 -16.333 1.890 1.00 83.62 111 GLY A CA 1
ATOM 863 C C . GLY A 1 111 ? -13.842 -15.890 1.084 1.00 83.62 111 GLY A C 1
ATOM 864 O O . GLY A 1 111 ? -13.930 -16.187 -0.104 1.00 83.62 111 GLY A O 1
ATOM 865 N N . LYS A 1 112 ? -14.797 -15.196 1.716 1.00 80.56 112 LYS A N 1
ATOM 866 C CA . LYS A 1 112 ? -16.029 -14.692 1.081 1.00 80.56 112 LYS A CA 1
ATOM 867 C C . LYS A 1 112 ? -15.814 -13.367 0.357 1.00 80.56 112 LYS A C 1
ATOM 869 O O . LYS A 1 112 ? -16.591 -13.028 -0.528 1.00 80.56 112 LYS A O 1
ATOM 874 N N . LEU A 1 113 ? -14.792 -12.618 0.764 1.00 78.06 113 LEU A N 1
ATOM 875 C CA . LEU A 1 113 ? -14.310 -11.428 0.079 1.00 78.06 113 LEU A CA 1
ATOM 876 C C . LEU A 1 113 ? -12.850 -11.667 -0.289 1.00 78.06 113 LEU A C 1
ATOM 878 O O . LEU A 1 113 ? -11.978 -11.600 0.576 1.00 78.06 113 LEU A O 1
ATOM 882 N N . ARG A 1 114 ? -12.590 -11.969 -1.562 1.00 73.56 114 ARG A N 1
ATOM 883 C CA . ARG A 1 114 ? -11.228 -12.133 -2.068 1.00 73.56 114 ARG A CA 1
ATOM 884 C C . ARG A 1 114 ? -10.819 -10.872 -2.792 1.00 73.56 114 ARG A C 1
ATOM 886 O O . ARG A 1 114 ? -11.427 -10.478 -3.780 1.00 73.56 114 ARG A O 1
ATOM 893 N N . LEU A 1 115 ? -9.767 -10.243 -2.290 1.00 70.50 115 LEU A N 1
ATOM 894 C CA . LEU A 1 115 ? -9.253 -8.999 -2.855 1.00 70.50 115 LEU A CA 1
ATOM 895 C C . LEU A 1 115 ? -8.666 -9.218 -4.260 1.00 70.50 115 LEU A C 1
ATOM 897 O O . LEU A 1 115 ? -8.638 -8.301 -5.074 1.00 70.50 115 LEU A O 1
ATOM 901 N N . LYS A 1 116 ? -8.249 -10.454 -4.548 1.00 70.38 116 LYS A N 1
ATOM 902 C CA . LYS A 1 116 ? -7.719 -10.900 -5.842 1.00 70.38 116 LYS A CA 1
ATOM 903 C C . LYS A 1 116 ? -8.759 -10.848 -6.961 1.00 70.38 116 LYS A C 1
ATOM 905 O O . LYS A 1 116 ? -8.423 -10.431 -8.064 1.00 70.38 116 LYS A O 1
ATOM 910 N N . ASP A 1 117 ? -10.021 -11.150 -6.657 1.00 67.25 117 ASP A N 1
ATOM 911 C CA . ASP A 1 117 ? -11.108 -11.128 -7.646 1.00 67.25 117 ASP A CA 1
ATOM 912 C C . ASP A 1 117 ? -11.314 -9.701 -8.218 1.00 67.25 117 ASP A C 1
ATOM 914 O O . ASP A 1 117 ? -11.674 -9.528 -9.381 1.00 67.25 117 ASP A O 1
ATOM 918 N N . SER A 1 118 ? -11.013 -8.656 -7.434 1.00 62.38 118 SER A N 1
ATOM 919 C CA . SER A 1 118 ? -11.067 -7.251 -7.876 1.00 62.38 118 SER A CA 1
ATOM 920 C C . SER A 1 118 ? -9.944 -6.863 -8.845 1.00 62.38 118 SER A C 1
ATOM 922 O O . SER A 1 118 ? -10.067 -5.871 -9.560 1.00 62.38 118 SER A O 1
ATOM 924 N N . LEU A 1 119 ? -8.838 -7.611 -8.859 1.00 60.53 119 LEU A N 1
ATOM 925 C CA . LEU A 1 119 ? -7.684 -7.359 -9.725 1.00 60.53 119 LEU A CA 1
ATOM 926 C C . LEU A 1 119 ? -7.836 -8.020 -11.090 1.00 60.53 119 LEU A C 1
ATOM 928 O O . LEU A 1 119 ? -7.432 -7.444 -12.093 1.00 60.53 119 LEU A O 1
ATOM 932 N N . GLU A 1 120 ? -8.470 -9.190 -11.134 1.00 53.38 120 GLU A N 1
ATOM 933 C CA . GLU A 1 120 ? -8.804 -9.899 -12.375 1.00 53.38 120 GLU A CA 1
ATOM 934 C C . GLU A 1 120 ? -9.821 -9.127 -13.236 1.00 53.38 120 GLU A C 1
ATOM 936 O O . GLU A 1 120 ? -9.898 -9.326 -14.446 1.00 53.38 120 GLU A O 1
ATOM 941 N N . ALA A 1 121 ? -10.571 -8.205 -12.624 1.00 50.16 121 ALA A N 1
ATOM 942 C CA . ALA A 1 121 ? -11.499 -7.309 -13.308 1.00 50.16 121 ALA A CA 1
ATOM 943 C C . ALA A 1 121 ? -10.819 -6.099 -13.985 1.00 50.16 121 ALA A C 1
ATOM 945 O O . ALA A 1 121 ? -11.482 -5.374 -14.730 1.00 50.16 121 ALA A O 1
ATOM 946 N N . LEU A 1 122 ? -9.521 -5.856 -13.749 1.00 49.62 122 LEU A N 1
ATOM 947 C CA . LEU A 1 122 ? -8.784 -4.803 -14.450 1.00 49.62 122 LEU A CA 1
ATOM 948 C C . LEU A 1 122 ? -8.525 -5.248 -15.899 1.00 49.62 122 LEU A C 1
ATOM 950 O O . LEU A 1 122 ? -7.912 -6.294 -16.110 1.00 49.62 122 LEU A O 1
ATOM 954 N N . PRO A 1 123 ? -8.940 -4.464 -16.912 1.00 46.78 123 PRO A N 1
ATOM 955 C CA . PRO A 1 123 ? -8.665 -4.783 -18.304 1.00 46.78 123 PRO A CA 1
ATOM 956 C C . PRO A 1 123 ? -7.167 -5.006 -18.519 1.00 46.78 123 PRO A C 1
ATOM 958 O O . PRO A 1 123 ? -6.359 -4.104 -18.266 1.00 46.78 123 PRO A O 1
ATOM 961 N N . ALA A 1 124 ? -6.805 -6.194 -19.013 1.00 44.34 124 ALA A N 1
ATOM 962 C CA . ALA A 1 124 ? -5.472 -6.453 -19.537 1.00 44.34 124 ALA A CA 1
ATOM 963 C C . ALA A 1 124 ? -5.176 -5.393 -20.606 1.00 44.34 124 ALA A C 1
ATOM 965 O O . ALA A 1 124 ? -5.982 -5.184 -21.514 1.00 44.34 124 ALA A O 1
ATOM 966 N N . GLY A 1 125 ? -4.072 -4.663 -20.443 1.00 44.91 125 GLY A N 1
ATOM 967 C CA . GLY A 1 125 ? -3.738 -3.499 -21.259 1.00 44.91 125 GLY A CA 1
ATOM 968 C C . GLY A 1 125 ? -3.706 -3.824 -22.752 1.00 44.91 125 GLY A C 1
ATOM 969 O O . GLY A 1 125 ? -2.718 -4.350 -23.252 1.00 44.91 125 GLY A O 1
ATOM 970 N N . GLY A 1 126 ? -4.783 -3.484 -23.458 1.00 37.34 126 GLY A N 1
ATOM 971 C CA . GLY A 1 126 ? -4.853 -3.440 -24.913 1.00 37.34 126 GLY A CA 1
ATOM 972 C C . GLY A 1 126 ? -4.955 -1.992 -25.381 1.00 37.34 126 GLY A C 1
ATOM 973 O O . GLY A 1 126 ? -5.765 -1.226 -24.850 1.00 37.34 126 GLY A O 1
ATOM 974 N N . ASP A 1 127 ? -4.132 -1.621 -26.364 1.00 39.09 127 ASP A N 1
ATOM 975 C CA . ASP A 1 127 ? -4.201 -0.330 -27.056 1.00 39.09 127 ASP A CA 1
ATOM 976 C C . ASP A 1 127 ? -5.598 -0.160 -27.674 1.00 39.09 127 ASP A C 1
ATOM 978 O O . ASP A 1 127 ? -5.931 -0.783 -28.679 1.00 39.09 127 ASP A O 1
ATOM 982 N N . GLY A 1 128 ? -6.440 0.664 -27.048 1.00 40.06 128 GLY A N 1
ATOM 983 C CA . GLY A 1 128 ? -7.733 1.072 -27.606 1.00 40.06 128 GLY A CA 1
ATOM 984 C C . GLY A 1 128 ? -8.925 1.021 -26.652 1.00 40.06 128 GLY A C 1
ATOM 985 O O . GLY A 1 128 ? -9.963 1.594 -26.976 1.00 40.06 128 GLY A O 1
ATOM 986 N N . ALA A 1 129 ? -8.809 0.405 -25.473 1.00 37.12 129 ALA A N 1
ATOM 987 C CA . ALA A 1 129 ? -9.891 0.420 -24.490 1.00 37.12 129 ALA A CA 1
ATOM 988 C C . ALA A 1 129 ? -9.801 1.668 -23.594 1.00 37.12 129 ALA A C 1
ATOM 990 O O . ALA A 1 129 ? -8.764 1.945 -22.988 1.00 37.12 129 ALA A O 1
ATOM 991 N N . THR A 1 130 ? -10.899 2.424 -23.521 1.00 38.53 130 THR A N 1
ATOM 992 C CA . THR A 1 130 ? -11.114 3.552 -22.602 1.00 38.53 130 THR A CA 1
ATOM 993 C C . THR A 1 130 ? -10.590 3.251 -21.199 1.00 38.53 130 THR A C 1
ATOM 995 O O . THR A 1 130 ? -10.842 2.182 -20.647 1.00 38.53 130 THR A O 1
ATOM 998 N N . GLN A 1 131 ? -9.825 4.207 -20.665 1.00 46.75 131 GLN A N 1
ATOM 999 C CA . GLN A 1 131 ? -8.951 4.044 -19.508 1.00 46.75 131 GLN A CA 1
ATOM 1000 C C . GLN A 1 131 ? -9.702 3.653 -18.229 1.00 46.75 131 GLN A C 1
ATOM 1002 O O . GLN A 1 131 ? -10.451 4.483 -17.721 1.00 46.75 131 GLN A O 1
ATOM 1007 N N . PRO A 1 132 ? -9.395 2.504 -17.604 1.00 39.69 132 PRO A N 1
ATOM 1008 C CA . PRO A 1 132 ? -9.776 2.294 -16.219 1.00 39.69 132 PRO A CA 1
ATOM 1009 C C . PRO A 1 132 ? -8.807 3.056 -15.315 1.00 39.69 132 PRO A C 1
ATOM 1011 O O . PRO A 1 132 ? -7.620 2.727 -15.276 1.00 39.69 132 PRO A O 1
ATOM 1014 N N . ARG A 1 133 ? -9.247 4.109 -14.627 1.00 44.47 133 ARG A N 1
ATOM 1015 C CA . ARG A 1 133 ? -8.410 4.727 -13.581 1.00 44.47 133 ARG A CA 1
ATOM 1016 C C . ARG A 1 133 ? -8.263 3.713 -12.435 1.00 44.47 133 ARG A C 1
ATOM 1018 O O . ARG A 1 133 ? -9.100 2.831 -12.292 1.00 44.47 133 ARG A O 1
ATOM 1025 N N . ALA A 1 134 ? -7.265 3.817 -11.567 1.00 41.50 134 ALA A N 1
ATOM 1026 C CA . ALA A 1 134 ? -7.346 3.158 -10.259 1.00 41.50 134 ALA A CA 1
ATOM 1027 C C . ALA A 1 134 ? -8.592 3.637 -9.482 1.00 41.50 134 ALA A C 1
ATOM 1029 O O . ALA A 1 134 ? -9.098 2.915 -8.634 1.00 41.50 134 ALA A O 1
ATOM 1030 N N . ASN A 1 135 ? -9.161 4.796 -9.838 1.00 40.38 135 ASN A N 1
ATOM 1031 C CA . ASN A 1 135 ? -10.511 5.199 -9.429 1.00 40.38 135 ASN A CA 1
ATOM 1032 C C . ASN A 1 135 ? -11.654 4.317 -9.970 1.00 40.38 135 ASN A C 1
ATOM 1034 O O . ASN A 1 135 ? -12.746 4.380 -9.425 1.00 40.38 135 ASN A O 1
ATOM 1038 N N . ASP A 1 136 ? -11.441 3.459 -10.965 1.00 42.31 136 ASP A N 1
ATOM 1039 C CA . ASP A 1 136 ? -12.429 2.448 -11.376 1.00 42.31 136 ASP A CA 1
ATOM 1040 C C . ASP A 1 136 ? -12.371 1.212 -10.457 1.00 42.31 136 ASP A C 1
ATOM 1042 O O . ASP A 1 136 ? -13.318 0.432 -10.405 1.00 42.31 136 ASP A O 1
ATOM 1046 N N . LEU A 1 137 ? -11.304 1.078 -9.651 1.00 45.00 137 LEU A N 1
ATOM 1047 C CA . LEU A 1 137 ? -11.272 0.211 -8.464 1.00 45.00 137 LEU A CA 1
ATOM 1048 C C . LEU A 1 137 ? -11.978 0.859 -7.263 1.00 45.00 137 LEU A C 1
ATOM 1050 O O . LEU A 1 137 ? -12.070 0.239 -6.200 1.00 45.00 137 LEU A O 1
ATOM 1054 N N . ALA A 1 138 ? -12.469 2.098 -7.394 1.00 40.34 138 ALA A N 1
ATOM 1055 C CA . ALA A 1 138 ? -13.326 2.711 -6.394 1.00 40.34 138 ALA A CA 1
ATOM 1056 C C . ALA A 1 138 ? -14.736 2.130 -6.540 1.00 40.34 138 ALA A C 1
ATOM 1058 O O . ALA A 1 138 ? -15.661 2.740 -7.075 1.00 40.34 138 ALA A O 1
ATOM 1059 N N . PHE A 1 139 ? -14.903 0.926 -5.994 1.00 43.69 139 PHE A N 1
ATOM 1060 C CA . PHE A 1 139 ? -16.181 0.477 -5.461 1.00 43.69 139 PHE A CA 1
ATOM 1061 C C . PHE A 1 139 ? -16.841 1.659 -4.720 1.00 43.69 139 PHE A C 1
ATOM 1063 O O . PHE A 1 139 ? -16.132 2.430 -4.066 1.00 43.69 139 PHE A O 1
ATOM 1070 N N . SER A 1 140 ? -18.167 1.816 -4.834 1.00 42.84 140 SER A N 1
ATOM 1071 C CA . SER A 1 140 ? -19.016 2.776 -4.090 1.00 42.84 140 SER A CA 1
ATOM 1072 C C . SER A 1 140 ? -18.375 3.270 -2.784 1.00 42.84 140 SER A C 1
ATOM 1074 O O . SER A 1 140 ? -17.888 2.404 -2.060 1.00 42.84 140 SER A O 1
ATOM 1076 N N . PRO A 1 141 ? -18.406 4.575 -2.425 1.00 56.62 141 PRO A N 1
ATOM 1077 C CA . PRO A 1 141 ? -17.771 5.099 -1.210 1.00 56.62 141 PRO A CA 1
ATOM 1078 C C . PRO A 1 141 ? -18.220 4.298 0.017 1.00 56.62 141 PRO A C 1
ATOM 1080 O O . PRO A 1 141 ? -19.306 4.484 0.560 1.00 56.62 141 PRO A O 1
ATOM 1083 N N . SER A 1 142 ? -17.396 3.327 0.389 1.00 77.69 142 SER A N 1
ATOM 1084 C CA . SER A 1 142 ? -17.701 2.290 1.359 1.00 77.69 142 SER A CA 1
ATOM 1085 C C . SER A 1 142 ? -16.422 1.952 2.100 1.00 77.69 142 SER A C 1
ATOM 1087 O O . SER A 1 142 ? -15.311 2.115 1.588 1.00 77.69 142 SER A O 1
ATOM 1089 N N . ASN A 1 143 ? -16.580 1.433 3.309 1.00 85.50 143 ASN A N 1
ATOM 1090 C CA . ASN A 1 143 ? -15.454 1.011 4.131 1.00 85.50 143 ASN A CA 1
ATOM 1091 C C . ASN A 1 143 ? -14.621 -0.097 3.458 1.00 85.50 143 ASN A C 1
ATOM 1093 O O . ASN A 1 143 ? -13.427 -0.205 3.725 1.00 85.50 143 ASN A O 1
ATOM 1097 N N . ALA A 1 144 ? -15.220 -0.872 2.544 1.00 84.00 144 ALA A N 1
ATOM 1098 C CA . ALA A 1 144 ? -14.508 -1.856 1.733 1.00 84.00 144 ALA A CA 1
ATOM 1099 C C . ALA A 1 144 ? -13.553 -1.185 0.735 1.00 84.00 144 ALA A C 1
ATOM 1101 O O . ALA A 1 144 ? -12.384 -1.554 0.669 1.00 84.00 144 ALA A O 1
ATOM 1102 N N . SER A 1 145 ? -14.017 -0.160 0.013 1.00 81.75 145 SER A N 1
ATOM 1103 C CA . SER A 1 145 ? -13.192 0.613 -0.928 1.00 81.75 145 SER A CA 1
ATOM 1104 C C . SER A 1 145 ? -12.062 1.349 -0.217 1.00 81.75 145 SER A C 1
ATOM 1106 O O . SER A 1 145 ? -10.949 1.420 -0.729 1.00 81.75 145 SER A O 1
ATOM 1108 N N . PHE A 1 146 ? -12.337 1.869 0.984 1.00 88.44 146 PHE A N 1
ATOM 1109 C CA . PHE A 1 146 ? -11.321 2.480 1.834 1.00 88.44 146 PHE A CA 1
ATOM 1110 C C . PHE A 1 146 ? -10.247 1.466 2.247 1.00 88.44 146 PHE A C 1
ATOM 1112 O O . PHE A 1 146 ? -9.062 1.703 2.034 1.00 88.44 146 PHE A O 1
ATOM 1119 N N . LEU A 1 147 ? -10.634 0.299 2.770 1.00 91.62 147 LEU A N 1
ATOM 1120 C CA . LEU A 1 147 ? -9.664 -0.736 3.137 1.00 91.62 147 LEU A CA 1
ATOM 1121 C C . LEU A 1 147 ? -8.868 -1.240 1.922 1.00 91.62 147 LEU A C 1
ATOM 1123 O O . LEU A 1 147 ? -7.666 -1.512 2.018 1.00 91.62 147 LEU A O 1
ATOM 1127 N N . TRP A 1 148 ? -9.527 -1.327 0.767 1.00 87.75 148 TRP A N 1
ATOM 1128 C CA . TRP A 1 148 ? -8.895 -1.712 -0.485 1.00 87.75 148 TRP A CA 1
ATOM 1129 C C . TRP A 1 148 ? -7.856 -0.690 -0.944 1.00 87.75 148 TRP A C 1
ATOM 1131 O O . TRP A 1 148 ? -6.734 -1.081 -1.264 1.00 87.75 148 TRP A O 1
ATOM 1141 N N . SER A 1 149 ? -8.168 0.608 -0.907 1.00 87.56 149 SER A N 1
ATOM 1142 C CA . SER A 1 149 ? -7.213 1.648 -1.308 1.00 87.56 149 SER A CA 1
ATOM 1143 C C . SER A 1 149 ? -5.971 1.660 -0.414 1.00 87.56 149 SER A C 1
ATOM 1145 O O . SER A 1 149 ? -4.851 1.778 -0.916 1.00 87.56 149 SER A O 1
ATOM 1147 N N . LEU A 1 150 ? -6.138 1.436 0.896 1.00 92.81 150 LEU A N 1
ATOM 1148 C CA . LEU A 1 150 ? -5.015 1.296 1.826 1.00 92.81 150 LEU A CA 1
ATOM 1149 C C . LEU A 1 150 ? -4.143 0.080 1.491 1.00 92.81 150 LEU A C 1
ATOM 1151 O O . LEU A 1 150 ? -2.915 0.171 1.555 1.00 92.81 150 LEU A O 1
ATOM 1155 N N . THR A 1 151 ? -4.775 -1.036 1.123 1.00 93.50 151 THR A N 1
ATOM 1156 C CA . THR A 1 151 ? -4.104 -2.295 0.771 1.00 93.50 151 THR A CA 1
ATOM 1157 C C . THR A 1 151 ? -3.329 -2.166 -0.539 1.00 93.50 151 THR A C 1
ATOM 1159 O O . THR A 1 151 ? -2.143 -2.493 -0.595 1.00 93.50 151 THR A O 1
ATOM 1162 N N . ALA A 1 152 ? -3.970 -1.625 -1.578 1.00 90.00 152 ALA A N 1
ATOM 1163 C CA . ALA A 1 152 ? -3.353 -1.393 -2.878 1.00 90.00 152 ALA A CA 1
ATOM 1164 C C . ALA A 1 152 ? -2.171 -0.422 -2.775 1.00 90.00 152 ALA A C 1
ATOM 1166 O O . ALA A 1 152 ? -1.138 -0.658 -3.397 1.00 90.00 152 ALA A O 1
ATOM 1167 N N . ARG A 1 153 ? -2.276 0.628 -1.947 1.00 91.19 153 ARG A N 1
ATOM 1168 C CA . ARG A 1 153 ? -1.182 1.583 -1.718 1.00 91.19 153 ARG A CA 1
ATOM 1169 C C . ARG A 1 153 ? 0.082 0.905 -1.191 1.00 91.19 153 ARG A C 1
ATOM 1171 O O . ARG A 1 153 ? 1.154 1.161 -1.727 1.00 91.19 153 ARG A O 1
ATOM 1178 N N . VAL A 1 154 ? -0.038 0.028 -0.191 1.00 94.94 154 VAL A N 1
ATOM 1179 C CA . VAL A 1 154 ? 1.109 -0.712 0.370 1.00 94.94 154 VAL A CA 1
ATOM 1180 C C . VAL A 1 154 ? 1.791 -1.556 -0.704 1.00 94.94 154 VAL A C 1
ATOM 1182 O O . VAL A 1 154 ? 3.013 -1.517 -0.847 1.00 94.94 154 VAL A O 1
ATOM 1185 N N . LEU A 1 155 ? 1.003 -2.295 -1.489 1.00 93.44 155 LEU A N 1
ATOM 1186 C CA . LEU A 1 155 ? 1.546 -3.132 -2.551 1.00 93.44 155 LEU A CA 1
ATOM 1187 C C . LEU A 1 155 ? 2.234 -2.285 -3.630 1.00 93.44 155 LEU A C 1
ATOM 1189 O O . LEU A 1 155 ? 3.393 -2.524 -3.955 1.00 93.44 155 LEU A O 1
ATOM 1193 N N . LEU A 1 156 ? 1.546 -1.268 -4.152 1.00 92.50 156 LEU A N 1
ATOM 1194 C CA . LEU A 1 156 ? 2.049 -0.409 -5.223 1.00 92.50 156 LEU A CA 1
ATOM 1195 C C . LEU A 1 156 ? 3.293 0.376 -4.802 1.00 92.50 156 LEU A C 1
ATOM 1197 O O . LEU A 1 156 ? 4.191 0.558 -5.620 1.00 92.50 156 LEU A O 1
ATOM 1201 N N . GLU A 1 157 ? 3.392 0.802 -3.542 1.00 94.69 157 GLU A N 1
ATOM 1202 C CA . GLU A 1 157 ? 4.607 1.435 -3.029 1.00 94.69 157 GLU A CA 1
ATOM 1203 C C . GLU A 1 157 ? 5.783 0.449 -3.022 1.00 94.69 157 GLU A C 1
ATOM 1205 O O . GLU A 1 157 ? 6.878 0.786 -3.481 1.00 94.69 157 GLU A O 1
ATOM 1210 N N . ARG A 1 158 ? 5.560 -0.796 -2.578 1.00 95.25 158 ARG A N 1
ATOM 1211 C CA . ARG A 1 158 ? 6.591 -1.842 -2.612 1.00 95.25 158 ARG A CA 1
ATOM 1212 C C . ARG A 1 158 ? 7.026 -2.161 -4.046 1.00 95.25 158 ARG A C 1
ATOM 1214 O O . ARG A 1 158 ? 8.227 -2.169 -4.314 1.00 95.25 158 ARG A O 1
ATOM 1221 N N . ARG A 1 159 ? 6.071 -2.329 -4.969 1.00 93.88 159 ARG A N 1
ATOM 1222 C CA . ARG A 1 159 ? 6.330 -2.513 -6.410 1.00 93.88 159 ARG A CA 1
ATOM 1223 C C . ARG A 1 159 ? 7.061 -1.323 -7.024 1.00 93.88 159 ARG A C 1
ATOM 1225 O O . ARG A 1 159 ? 7.948 -1.505 -7.847 1.00 93.88 159 ARG A O 1
ATOM 1232 N N . GLY A 1 160 ? 6.754 -0.104 -6.587 1.00 93.00 160 GLY A N 1
ATOM 1233 C CA . GLY A 1 160 ? 7.464 1.101 -7.008 1.00 93.00 160 GLY A CA 1
ATOM 1234 C C . GLY A 1 160 ? 8.944 1.082 -6.626 1.00 93.00 160 GLY A C 1
ATOM 1235 O O . GLY A 1 160 ? 9.788 1.440 -7.446 1.00 93.00 160 GLY A O 1
ATOM 1236 N N . ARG A 1 161 ? 9.280 0.606 -5.417 1.00 94.19 161 ARG A N 1
ATOM 1237 C CA . ARG A 1 161 ? 10.679 0.442 -4.978 1.00 94.19 161 ARG A CA 1
ATOM 1238 C C . ARG A 1 161 ? 11.414 -0.620 -5.804 1.00 94.19 161 ARG A C 1
ATOM 1240 O O . ARG A 1 161 ? 12.549 -0.387 -6.209 1.00 94.19 161 ARG A O 1
ATOM 1247 N N . GLU A 1 162 ? 10.766 -1.750 -6.087 1.00 94.44 162 GLU A N 1
ATOM 1248 C CA . GLU A 1 162 ? 11.317 -2.809 -6.950 1.00 94.44 162 GLU A CA 1
ATOM 1249 C C . GLU A 1 162 ? 11.551 -2.311 -8.384 1.00 94.44 162 GLU A C 1
ATOM 1251 O O . GLU A 1 162 ? 12.635 -2.491 -8.936 1.00 94.44 162 GLU A O 1
ATOM 1256 N N . ALA A 1 163 ? 10.571 -1.614 -8.964 1.00 93.19 163 ALA A N 1
ATOM 1257 C CA . ALA A 1 163 ? 10.684 -1.030 -10.294 1.00 93.19 163 ALA A CA 1
ATOM 1258 C C . ALA A 1 163 ? 11.806 0.012 -10.376 1.00 93.19 163 ALA A C 1
ATOM 1260 O O . ALA A 1 163 ? 12.587 -0.004 -11.323 1.00 93.19 163 ALA A O 1
ATOM 1261 N N . ALA A 1 164 ? 11.921 0.897 -9.381 1.00 92.56 164 ALA A N 1
ATOM 1262 C CA . ALA A 1 164 ? 13.002 1.877 -9.319 1.00 92.56 164 ALA A CA 1
ATOM 1263 C C . ALA A 1 164 ? 14.380 1.200 -9.240 1.00 92.56 164 ALA A C 1
ATOM 1265 O O . ALA A 1 164 ? 15.326 1.642 -9.892 1.00 92.56 164 ALA A O 1
ATOM 1266 N N . GLN A 1 165 ? 14.490 0.100 -8.488 1.00 93.31 165 GLN A N 1
ATOM 1267 C CA . GLN A 1 165 ? 15.717 -0.689 -8.414 1.00 93.31 165 GLN A CA 1
ATOM 1268 C C . GLN A 1 165 ? 16.049 -1.368 -9.752 1.00 93.31 165 GLN A C 1
ATOM 1270 O O . GLN A 1 165 ? 17.210 -1.369 -10.156 1.00 93.31 165 GLN A O 1
ATOM 1275 N N . ALA A 1 166 ? 15.052 -1.924 -10.444 1.00 93.12 166 ALA A N 1
ATOM 1276 C CA . ALA A 1 166 ? 15.245 -2.638 -11.705 1.00 93.12 166 ALA A CA 1
ATOM 1277 C C . ALA A 1 166 ? 15.527 -1.704 -12.895 1.00 93.12 166 ALA A C 1
ATOM 1279 O O . ALA A 1 166 ? 16.367 -2.004 -13.741 1.00 93.12 166 ALA A O 1
ATOM 1280 N N . LEU A 1 167 ? 14.836 -0.564 -12.969 1.00 91.44 167 LEU A N 1
ATOM 1281 C CA . LEU A 1 167 ? 14.952 0.388 -14.077 1.00 91.44 167 LEU A CA 1
ATOM 1282 C C . LEU A 1 167 ? 16.119 1.367 -13.900 1.00 91.44 167 LEU A C 1
ATOM 1284 O O . LEU A 1 167 ? 16.543 1.987 -14.881 1.00 91.44 167 LEU A O 1
ATOM 1288 N N . GLY A 1 168 ? 16.621 1.528 -12.675 1.00 89.88 168 GLY A N 1
ATOM 1289 C CA . GLY A 1 168 ? 17.539 2.608 -12.336 1.00 89.88 168 GLY A CA 1
ATOM 1290 C C . GLY A 1 168 ? 16.906 3.989 -12.564 1.00 89.88 168 GLY A C 1
ATOM 1291 O O . GLY A 1 168 ? 15.684 4.109 -12.675 1.00 89.88 168 GLY A O 1
ATOM 1292 N N . PRO A 1 169 ? 17.720 5.054 -12.649 1.00 86.50 169 PRO A N 1
ATOM 1293 C CA . PRO A 1 169 ? 17.222 6.393 -12.940 1.00 86.50 169 PRO A CA 1
ATOM 1294 C C . PRO A 1 169 ? 16.508 6.462 -14.300 1.00 86.50 169 PRO A C 1
ATOM 1296 O O . PRO A 1 169 ? 16.984 5.923 -15.306 1.00 86.50 169 PRO A O 1
ATOM 1299 N N . PHE A 1 170 ? 15.370 7.150 -14.338 1.00 84.06 170 PHE A N 1
ATOM 1300 C CA . PHE A 1 170 ? 14.655 7.496 -15.564 1.00 84.06 170 PHE A CA 1
ATOM 1301 C C . PHE A 1 170 ? 13.978 8.857 -15.409 1.00 84.06 170 PHE A C 1
ATOM 1303 O O . PHE A 1 170 ? 13.552 9.222 -14.313 1.00 84.06 170 PHE A O 1
ATOM 1310 N N . ASP A 1 171 ? 13.867 9.589 -16.515 1.00 83.94 171 ASP A N 1
ATOM 1311 C CA . ASP A 1 171 ? 13.177 10.874 -16.532 1.00 83.94 171 ASP A CA 1
ATOM 1312 C C . ASP A 1 171 ? 11.667 10.645 -16.542 1.00 83.94 171 ASP A C 1
ATOM 1314 O O . ASP A 1 171 ? 11.129 9.918 -17.385 1.00 83.94 171 ASP A O 1
ATOM 1318 N N . TRP A 1 172 ? 10.981 11.275 -15.593 1.00 89.94 172 TRP A N 1
ATOM 1319 C CA . TRP A 1 172 ? 9.531 11.251 -15.504 1.00 89.94 172 TRP A CA 1
ATOM 1320 C C . TRP A 1 172 ? 8.995 12.651 -15.244 1.00 89.94 172 TRP A C 1
ATOM 1322 O O . TRP A 1 172 ? 9.027 13.161 -14.128 1.00 89.94 172 TRP A O 1
ATOM 1332 N N . GLU A 1 173 ? 8.475 13.264 -16.300 1.00 88.38 173 GLU A N 1
ATOM 1333 C CA . GLU A 1 173 ? 7.991 14.648 -16.286 1.00 88.38 173 GLU A CA 1
ATOM 1334 C C . GLU A 1 173 ? 6.457 14.724 -16.299 1.00 88.38 173 GLU A C 1
ATOM 1336 O O . GLU A 1 173 ? 5.868 15.754 -16.628 1.00 88.38 173 GLU A O 1
ATOM 1341 N N . LYS A 1 174 ? 5.774 13.612 -15.996 1.00 90.69 174 LYS A N 1
ATOM 1342 C CA . LYS A 1 174 ? 4.308 13.572 -15.980 1.00 90.69 174 LYS A CA 1
ATOM 1343 C C . LYS A 1 174 ? 3.796 13.935 -14.588 1.00 90.69 174 LYS A C 1
ATOM 1345 O O . LYS A 1 174 ? 4.349 13.503 -13.583 1.00 90.69 174 LYS A O 1
ATOM 1350 N N . GLY A 1 175 ? 2.687 14.673 -14.528 1.00 89.81 175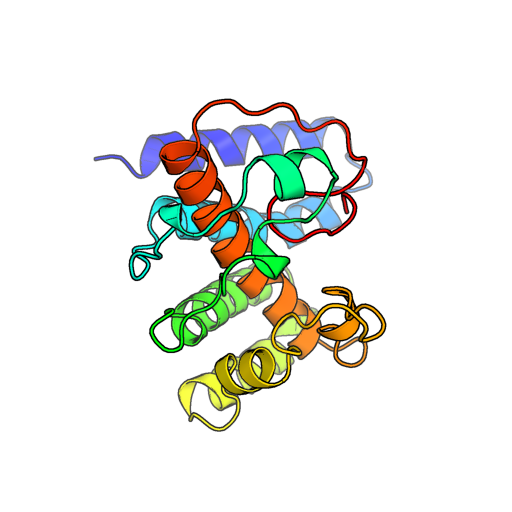 GLY A N 1
ATOM 1351 C CA . GLY A 1 175 ? 2.037 15.080 -13.272 1.00 89.81 175 GLY A CA 1
ATOM 1352 C C . GLY A 1 175 ? 1.308 13.961 -12.510 1.00 89.81 175 GLY A C 1
ATOM 1353 O O . GLY A 1 175 ? 0.541 14.258 -11.601 1.00 89.81 175 GLY A O 1
ATOM 1354 N N . TYR A 1 176 ? 1.505 12.698 -12.889 1.00 91.12 176 TYR A N 1
ATOM 1355 C CA . TYR A 1 176 ? 0.915 11.509 -12.267 1.00 91.12 176 TYR A CA 1
ATOM 1356 C C . TYR A 1 176 ? 1.994 10.455 -11.997 1.00 91.12 176 TYR A C 1
ATOM 1358 O O . TYR A 1 176 ? 3.087 10.518 -12.553 1.00 91.12 176 TYR A O 1
ATOM 1366 N N . CYS A 1 177 ? 1.705 9.484 -11.136 1.00 91.25 177 CYS A N 1
ATOM 1367 C CA . CYS A 1 177 ? 2.644 8.464 -10.683 1.00 91.25 177 CYS A CA 1
ATOM 1368 C C . CYS A 1 177 ? 3.135 7.559 -11.838 1.00 91.25 177 CYS A C 1
ATOM 1370 O O . CYS A 1 177 ? 2.298 6.995 -12.550 1.00 91.25 177 CYS A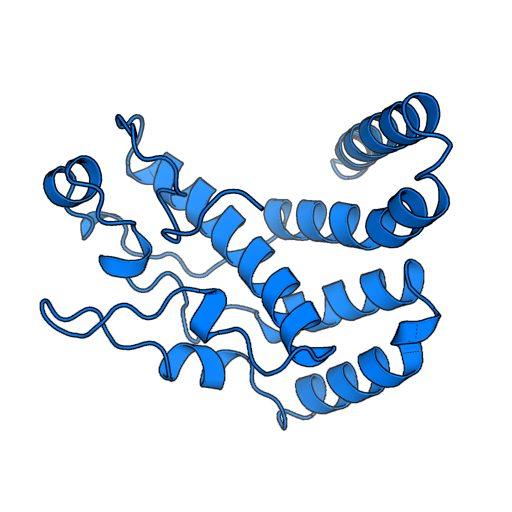 O 1
ATOM 1372 N N . PRO A 1 178 ? 4.456 7.321 -11.990 1.00 92.19 178 PRO A N 1
ATOM 1373 C CA . PRO A 1 178 ? 4.995 6.414 -13.012 1.00 92.19 178 PRO A CA 1
ATOM 1374 C C . PRO A 1 178 ? 4.596 4.954 -12.809 1.00 92.19 178 PRO A C 1
ATOM 1376 O O . PRO A 1 178 ? 4.606 4.175 -13.757 1.00 92.19 178 PRO A O 1
ATOM 1379 N N . VAL A 1 179 ? 4.247 4.562 -11.583 1.00 91.69 179 VAL A N 1
ATOM 1380 C CA . VAL A 1 179 ? 3.925 3.172 -11.247 1.00 91.69 179 VAL A CA 1
ATOM 1381 C C . VAL A 1 179 ? 2.476 2.859 -11.608 1.00 91.69 179 VAL A C 1
ATOM 1383 O O . VAL A 1 179 ? 2.223 1.980 -12.425 1.00 91.69 179 VAL A O 1
ATOM 1386 N N . CYS A 1 180 ? 1.522 3.591 -11.031 1.00 88.00 180 CYS A N 1
ATOM 1387 C CA . CYS A 1 180 ? 0.092 3.295 -11.156 1.00 88.00 180 CYS A CA 1
ATOM 1388 C C . CYS A 1 180 ? -0.673 4.221 -12.112 1.00 88.00 180 CYS A C 1
ATOM 1390 O O . CYS A 1 180 ? -1.806 3.908 -12.461 1.00 88.00 180 CYS A O 1
ATOM 1392 N N . GLY A 1 181 ? -0.085 5.338 -12.551 1.00 88.38 181 GLY A N 1
ATOM 1393 C CA . GLY A 1 181 ? -0.760 6.301 -13.426 1.00 88.38 181 GLY A CA 1
ATOM 1394 C C . GLY A 1 181 ? -1.710 7.272 -12.720 1.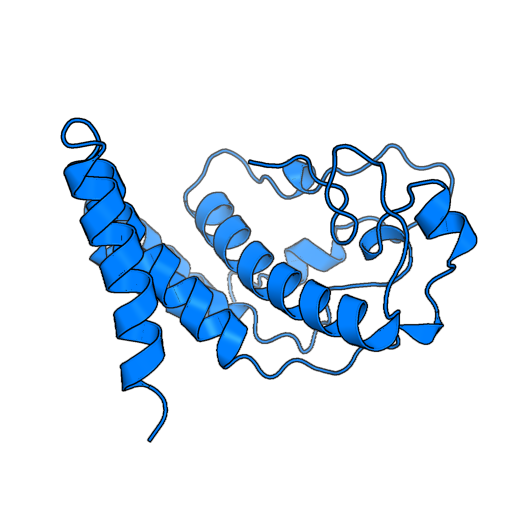00 88.38 181 GLY A C 1
ATOM 1395 O O . GLY A 1 181 ? -2.360 8.060 -13.400 1.00 88.38 181 GLY A O 1
ATOM 1396 N N . GLU A 1 182 ? -1.803 7.231 -11.388 1.00 84.62 182 GLU A N 1
ATOM 1397 C CA . GLU A 1 182 ? -2.696 8.101 -10.611 1.00 84.62 182 GLU A CA 1
ATOM 1398 C C . GLU A 1 182 ? -2.083 9.457 -10.273 1.00 84.62 182 GLU A C 1
ATOM 1400 O O . GLU A 1 182 ? -0.869 9.587 -10.100 1.00 84.62 182 GLU A O 1
ATOM 1405 N N . PHE A 1 183 ? -2.937 10.470 -10.135 1.00 84.94 183 PHE A N 1
ATOM 1406 C CA . PHE A 1 183 ? -2.519 11.784 -9.653 1.00 84.94 183 PHE A CA 1
ATOM 1407 C C . PHE A 1 183 ? -2.178 11.741 -8.154 1.00 84.94 183 PHE A C 1
ATOM 1409 O O . PHE A 1 183 ? -2.779 10.956 -7.419 1.00 84.94 183 PHE A O 1
ATOM 1416 N N . PRO A 1 184 ? -1.238 12.580 -7.679 1.00 78.50 184 PRO A N 1
ATOM 1417 C CA . PRO A 1 184 ? -0.976 12.720 -6.249 1.00 78.50 184 PRO A CA 1
ATOM 1418 C C . PRO A 1 184 ? -2.257 13.073 -5.473 1.00 78.50 184 PRO A C 1
ATOM 1420 O O . PRO A 1 184 ? -2.973 13.998 -5.861 1.00 78.50 184 PRO A O 1
ATOM 1423 N N . SER A 1 185 ? -2.520 12.339 -4.387 1.00 64.19 185 SER A N 1
ATOM 1424 C CA . SER A 1 185 ? -3.679 12.485 -3.488 1.00 64.19 185 SER A CA 1
ATOM 1425 C C . SER A 1 185 ? -3.254 12.573 -2.030 1.00 64.19 185 SER A C 1
ATOM 1427 O O . SER A 1 185 ? -2.393 11.738 -1.653 1.00 64.19 185 SER A O 1
#

Sequence (185 aa):
MSDNTETSGMDQIFDRALEQNPHAAELLKAFRPVMTRQRQLVESLTLPALDYSAIDRDRLRAGVPILRQIPLFSPEDPLEKIALSLAEAVREGMPKLTQEMDRLSALIAGGKLRLKDSLEALPAGGDGATQPRANDLAFSPSNASFLWSLTARVLLERRGREAAQALGPFDWEKGYCPVCGEFPS